Protein AF-A0AAD5Y619-F1 (afdb_monomer_lite)

Secondary structure (DSSP, 8-state):
--HHHHHHHHHHHHHHHHHHHHHS-SSHHHHHHHHHHHHHHHHHHHTT-TTPPPTT--HHHHHHS-TT-HHHHHHHHHHHHHHHHHHHHHHHHHHHHHHTTT-S-SS--HHHHHHHHHHHHHHHHHHHHHHGGG-SSTTT-HHHHSHHHHHHHHHHHHHHHHHHHHHHHHHHHHHHHHHHHHHHH-

pLDDT: mean 79.43, std 10.95, range [48.41, 95.25]

Radius of gyration: 18.0 Å; chains: 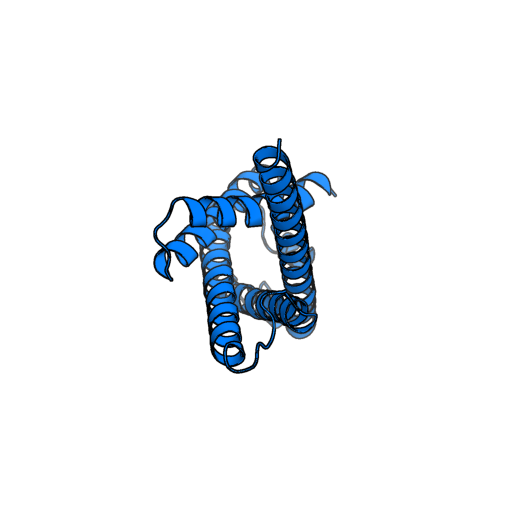1; bounding box: 44×33×65 Å

Sequence (186 aa):
MNIVLEVSSVFSWWGIYQSSQINLPKGAVSTAFGGAMAGFSIAALTLPFKNVRQFPETLLERRITPATQNFHSAIKLASCHSLFFLSYTGFREAIYKARQNQRTSPKRDHLDYLNDFLCGGFSGMIYRMGAMAYYKGPVENPMITMAPQLLTKTFLMTGLVCLAFETLGYELKEHFKDALEDMKRN

Organism: NCBI:txid261099

Foldseek 3Di:
DCVVLQVVLLCLLVVQLVVQCVVDDDDLVSLLQSQLVSLLVLLVSPLVPLPDDHPPDDPLLSVLDGSPCSPLSSVLSSRLSSQLRSQLVVQLVVVCVVCVVVDPDPDDDPVNLVSQLQSQLVSLLRSLVSSQVSAPDLVSRCCNVPVVVSSNSSSRVRSVSSSVVVVVVVVVVVVVVVVVVVVVVD

Structure (mmCIF, N/CA/C/O backbone):
data_AF-A0AAD5Y619-F1
#
_entry.id   AF-A0AAD5Y619-F1
#
loop_
_atom_site.group_PDB
_atom_site.id
_atom_site.type_symbol
_atom_site.label_atom_id
_atom_site.label_alt_id
_atom_site.label_comp_id
_atom_site.label_asym_id
_atom_site.label_entity_id
_atom_site.label_seq_id
_atom_site.pdbx_PDB_ins_code
_atom_site.Cartn_x
_atom_site.Cartn_y
_atom_site.Cartn_z
_atom_site.occupancy
_atom_site.B_iso_or_equiv
_atom_site.auth_seq_id
_atom_site.auth_comp_id
_atom_site.auth_asym_id
_atom_site.auth_atom_id
_atom_site.pdbx_PDB_model_num
ATOM 1 N N . MET A 1 1 ? -21.877 -10.093 3.659 1.00 57.06 1 MET A N 1
ATOM 2 C CA . MET A 1 1 ? -20.521 -9.555 3.397 1.00 57.06 1 MET A CA 1
ATOM 3 C C . MET A 1 1 ? -20.621 -8.745 2.116 1.00 57.06 1 MET A C 1
ATOM 5 O O . MET A 1 1 ? -21.092 -9.307 1.138 1.00 57.06 1 MET A O 1
ATOM 9 N N . ASN A 1 2 ? -20.334 -7.438 2.129 1.00 68.56 2 ASN A N 1
ATOM 10 C CA . ASN A 1 2 ? -20.555 -6.586 0.953 1.00 68.56 2 ASN A CA 1
ATOM 11 C C . ASN A 1 2 ? -19.267 -6.500 0.121 1.00 68.56 2 ASN A C 1
ATOM 13 O O . ASN A 1 2 ? -18.470 -5.582 0.293 1.00 68.56 2 ASN A O 1
ATOM 17 N N . ILE A 1 3 ? -19.056 -7.506 -0.733 1.00 73.81 3 ILE A N 1
ATOM 18 C CA . ILE A 1 3 ? -17.840 -7.657 -1.547 1.00 73.81 3 ILE A CA 1
ATOM 19 C C . ILE A 1 3 ? -17.582 -6.441 -2.447 1.00 73.81 3 ILE A C 1
ATOM 21 O O . ILE A 1 3 ? -16.433 -6.075 -2.664 1.00 73.81 3 ILE A O 1
ATOM 25 N N . VAL A 1 4 ? -18.646 -5.764 -2.892 1.00 76.69 4 VAL A N 1
ATOM 26 C CA . VAL A 1 4 ? -18.562 -4.559 -3.725 1.00 76.69 4 VAL A CA 1
ATOM 27 C C . VAL A 1 4 ? -17.835 -3.441 -2.983 1.00 76.69 4 VAL A C 1
ATOM 29 O O . VAL A 1 4 ? -16.924 -2.842 -3.535 1.00 76.69 4 VAL A O 1
ATOM 32 N N . LEU A 1 5 ? -18.169 -3.196 -1.713 1.00 73.88 5 LEU A N 1
ATOM 33 C CA . LEU A 1 5 ? -17.520 -2.144 -0.920 1.00 73.88 5 LEU A CA 1
ATOM 34 C C . LEU A 1 5 ? -16.056 -2.468 -0.600 1.00 73.88 5 LEU A C 1
ATOM 36 O O . LEU A 1 5 ? -15.227 -1.563 -0.557 1.00 73.88 5 LEU A O 1
ATOM 40 N N . GLU A 1 6 ? -15.722 -3.745 -0.410 1.00 72.50 6 GLU A N 1
ATOM 41 C CA . GLU A 1 6 ? -14.334 -4.162 -0.183 1.00 72.50 6 GLU A CA 1
ATOM 42 C C . GLU A 1 6 ? -13.486 -3.972 -1.443 1.00 72.50 6 GLU A C 1
ATOM 44 O O . GLU A 1 6 ? -12.403 -3.392 -1.372 1.00 72.50 6 GLU A O 1
ATOM 49 N N . VAL A 1 7 ? -14.001 -4.381 -2.604 1.00 78.31 7 VAL A N 1
ATOM 50 C CA . VAL A 1 7 ? -13.333 -4.175 -3.894 1.00 78.31 7 VAL A CA 1
ATOM 51 C C . VAL A 1 7 ? -13.185 -2.681 -4.183 1.00 78.31 7 VAL A C 1
ATOM 53 O O . VAL A 1 7 ? -12.079 -2.223 -4.471 1.00 78.31 7 VAL A O 1
ATOM 56 N N . SER A 1 8 ? -14.249 -1.894 -4.004 1.00 79.06 8 SER A N 1
ATOM 57 C CA . SER A 1 8 ? -14.194 -0.437 -4.145 1.00 79.06 8 SER A CA 1
ATOM 58 C C . SER A 1 8 ? -13.161 0.194 -3.216 1.00 79.06 8 SER A C 1
ATOM 60 O O . SER A 1 8 ? -12.453 1.093 -3.646 1.00 79.06 8 SER A O 1
ATOM 62 N N . SER A 1 9 ? -12.992 -0.300 -1.982 1.00 79.62 9 SER A N 1
ATOM 63 C CA . SER A 1 9 ? -11.970 0.234 -1.071 1.00 79.62 9 SER A CA 1
ATOM 64 C C . SER A 1 9 ? -10.544 0.045 -1.607 1.00 79.62 9 SER A C 1
ATOM 66 O O . SER A 1 9 ? -9.727 0.952 -1.478 1.00 79.62 9 SER A O 1
ATOM 68 N N . VAL A 1 10 ? -10.263 -1.082 -2.274 1.00 83.75 10 VAL A N 1
ATOM 69 C CA . VAL A 1 10 ? -8.959 -1.383 -2.890 1.00 83.75 10 VAL A CA 1
ATOM 70 C C . VAL A 1 10 ? -8.710 -0.503 -4.120 1.00 83.75 10 VAL A C 1
ATOM 72 O O . VAL A 1 10 ? -7.619 0.045 -4.278 1.00 83.75 10 VAL A O 1
ATOM 75 N N . PHE A 1 11 ? -9.727 -0.307 -4.965 1.00 83.75 11 PHE A N 1
ATOM 76 C CA . PHE A 1 11 ? -9.633 0.590 -6.122 1.00 83.75 11 PHE A CA 1
ATOM 77 C C . PHE A 1 11 ? -9.517 2.061 -5.719 1.00 83.75 11 PHE A C 1
ATOM 79 O O . PHE A 1 11 ? -8.694 2.776 -6.283 1.00 83.75 11 PHE A O 1
ATOM 86 N N . SER A 1 12 ? -10.296 2.523 -4.739 1.00 83.56 12 SER A N 1
ATOM 87 C CA . SER A 1 12 ? -10.210 3.896 -4.234 1.00 83.56 12 SER A CA 1
ATOM 88 C C . SER A 1 12 ? -8.861 4.166 -3.582 1.00 83.56 12 SER A C 1
ATOM 90 O O . SER A 1 12 ? -8.260 5.203 -3.848 1.00 83.56 12 SER A O 1
ATOM 92 N N . TRP A 1 13 ? -8.350 3.212 -2.802 1.00 86.50 13 TRP A N 1
ATOM 93 C CA . TRP A 1 13 ? -7.023 3.279 -2.203 1.00 86.50 13 TRP A CA 1
ATOM 94 C C . TRP A 1 13 ? -5.925 3.527 -3.242 1.00 86.50 13 TRP A C 1
ATOM 96 O O . TRP A 1 13 ? -5.169 4.494 -3.135 1.00 86.50 13 TRP A O 1
ATOM 106 N N . TRP A 1 14 ? -5.861 2.683 -4.274 1.00 86.69 14 TRP A N 1
ATOM 107 C CA . TRP A 1 14 ? -4.841 2.811 -5.309 1.00 86.69 14 TRP A CA 1
ATOM 108 C C . TRP A 1 14 ? -5.088 4.017 -6.222 1.00 86.69 14 TRP A C 1
ATOM 110 O O . TRP A 1 14 ? -4.165 4.771 -6.523 1.00 86.69 14 TRP A O 1
ATOM 120 N N . GLY A 1 15 ? -6.337 4.239 -6.633 1.00 85.44 15 GLY A N 1
ATOM 121 C CA . GLY A 1 15 ? -6.722 5.311 -7.550 1.00 85.44 15 GLY A CA 1
ATOM 122 C C . GLY A 1 15 ? -6.478 6.706 -6.979 1.00 85.44 15 GLY A C 1
ATOM 123 O O . GLY A 1 15 ? -5.927 7.560 -7.671 1.00 85.44 15 GLY A O 1
ATOM 124 N N . ILE A 1 16 ? -6.814 6.937 -5.707 1.00 88.00 16 ILE A N 1
ATOM 125 C CA . ILE A 1 16 ? -6.577 8.231 -5.048 1.00 88.00 16 ILE A CA 1
ATOM 126 C C . ILE A 1 16 ? -5.089 8.465 -4.840 1.00 88.00 16 ILE A C 1
ATOM 128 O O . ILE A 1 16 ? -4.611 9.573 -5.087 1.00 88.00 16 ILE A O 1
ATOM 132 N N . TYR A 1 17 ? -4.337 7.425 -4.472 1.00 88.12 17 TYR A N 1
ATOM 133 C CA . TYR A 1 17 ? -2.888 7.534 -4.420 1.00 88.12 17 TYR A CA 1
ATOM 134 C C . TYR A 1 17 ? -2.314 7.920 -5.791 1.00 88.12 17 TYR A C 1
ATOM 136 O O . TYR A 1 17 ? -1.646 8.946 -5.892 1.00 88.12 17 TYR A O 1
ATOM 144 N N . GLN A 1 18 ? -2.634 7.191 -6.863 1.00 86.38 18 GLN A N 1
ATOM 145 C CA . GLN A 1 18 ? -2.148 7.504 -8.214 1.00 86.38 18 GLN A CA 1
ATOM 146 C C . GLN A 1 18 ? -2.537 8.922 -8.652 1.00 86.38 18 GLN A C 1
ATOM 148 O O . GLN A 1 18 ? -1.690 9.683 -9.116 1.00 86.38 18 GLN A O 1
ATOM 153 N N . SER A 1 19 ? -3.790 9.325 -8.421 1.00 85.19 19 SER A N 1
ATOM 154 C CA . SER A 1 19 ? -4.257 10.679 -8.725 1.00 85.19 19 SER A CA 1
ATOM 155 C C . SER A 1 19 ? -3.507 11.755 -7.933 1.00 85.19 19 SER A C 1
ATOM 157 O O . SER A 1 19 ? -3.252 12.833 -8.468 1.00 85.19 19 SER A O 1
ATOM 159 N N . SER A 1 20 ? -3.133 11.486 -6.679 1.00 84.88 20 SER A N 1
ATOM 160 C CA . SER A 1 20 ? -2.335 12.418 -5.876 1.00 84.88 20 SER A CA 1
ATOM 161 C C . SER A 1 20 ? -0.923 12.591 -6.441 1.00 84.88 20 SER A C 1
ATOM 163 O O . SER A 1 20 ? -0.415 13.707 -6.476 1.00 84.88 20 SER A O 1
ATOM 165 N N . GLN A 1 21 ? -0.316 11.520 -6.964 1.00 84.31 21 GLN A N 1
ATOM 166 C CA . GLN A 1 21 ? 1.040 11.558 -7.523 1.00 84.31 21 GLN A CA 1
ATOM 167 C C . GLN A 1 21 ? 1.119 12.279 -8.878 1.00 84.31 21 GLN A C 1
ATOM 169 O O . GLN A 1 21 ? 2.208 12.653 -9.307 1.00 84.31 21 GLN A O 1
ATOM 174 N N . ILE A 1 22 ? -0.018 12.488 -9.548 1.00 82.31 22 ILE A N 1
ATOM 175 C CA . ILE A 1 22 ? -0.104 13.317 -10.761 1.00 82.31 22 ILE A CA 1
ATOM 176 C C . ILE A 1 22 ? -0.078 14.808 -10.401 1.00 82.31 22 ILE A C 1
ATOM 178 O O . ILE A 1 22 ? 0.539 15.601 -11.106 1.00 82.31 22 ILE A O 1
ATOM 182 N N . ASN A 1 23 ? -0.741 15.185 -9.305 1.00 79.75 23 ASN A N 1
ATOM 183 C CA . ASN A 1 23 ? -0.989 16.586 -8.956 1.00 79.75 23 ASN A CA 1
ATOM 184 C C . ASN A 1 23 ? 0.004 17.164 -7.937 1.00 79.75 23 ASN A C 1
ATOM 186 O O . ASN A 1 23 ? 0.079 18.380 -7.778 1.00 79.75 23 ASN A O 1
ATOM 190 N N . LEU A 1 24 ? 0.747 16.316 -7.223 1.00 81.44 24 LEU A N 1
ATOM 191 C CA . LEU A 1 24 ? 1.699 16.731 -6.195 1.00 81.44 24 LEU A CA 1
ATOM 192 C C . LEU A 1 24 ? 3.149 16.622 -6.697 1.00 81.44 24 LEU A C 1
ATOM 194 O O . LEU A 1 24 ? 3.469 15.726 -7.481 1.00 81.44 24 LEU A O 1
ATOM 198 N N . PRO A 1 25 ? 4.061 17.496 -6.230 1.00 80.19 25 PRO A N 1
ATOM 199 C CA . PRO A 1 25 ? 5.475 17.420 -6.592 1.00 80.19 25 PRO A CA 1
ATOM 200 C C . PRO A 1 25 ? 6.078 16.102 -6.105 1.00 80.19 25 PRO A C 1
ATOM 202 O O . PRO A 1 25 ? 5.874 15.726 -4.957 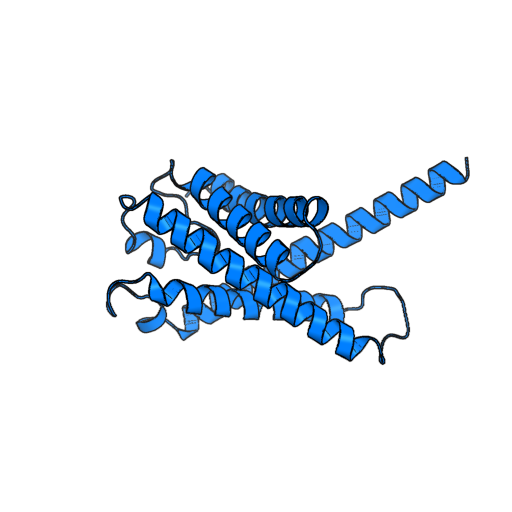1.00 80.19 25 PRO A O 1
ATOM 205 N N . LYS A 1 26 ? 6.840 15.396 -6.944 1.00 82.06 26 LYS A N 1
ATOM 206 C CA . LYS A 1 26 ? 7.419 14.086 -6.594 1.00 82.06 26 LYS A CA 1
ATOM 207 C C . LYS A 1 26 ? 8.355 14.178 -5.382 1.00 82.06 26 LYS A C 1
ATOM 209 O O . LYS A 1 26 ? 9.217 15.050 -5.335 1.00 82.06 26 LYS A O 1
ATOM 214 N N . GLY A 1 27 ? 8.219 13.249 -4.438 1.00 84.81 27 GLY A N 1
ATOM 215 C CA . GLY A 1 27 ? 9.114 13.122 -3.287 1.00 84.81 27 GLY A CA 1
ATOM 216 C C . GLY A 1 27 ? 8.443 12.464 -2.083 1.00 84.81 27 GLY A C 1
ATOM 217 O O . GLY A 1 27 ? 7.244 12.216 -2.078 1.00 84.81 27 GLY A O 1
ATOM 218 N N . ALA A 1 28 ? 9.211 12.217 -1.020 1.00 86.81 28 ALA A N 1
ATOM 219 C CA . ALA A 1 28 ? 8.703 11.529 0.170 1.00 86.81 28 ALA A CA 1
ATOM 220 C C . ALA A 1 28 ? 7.479 12.230 0.796 1.00 86.81 28 ALA A C 1
ATOM 222 O O . ALA A 1 28 ? 6.533 11.569 1.212 1.00 86.81 28 ALA A O 1
ATOM 223 N N . VAL A 1 29 ? 7.459 13.567 0.820 1.00 87.31 29 VAL A N 1
ATOM 224 C CA . VAL A 1 29 ? 6.353 14.338 1.414 1.00 87.31 29 VAL A CA 1
ATOM 225 C C . VAL A 1 29 ? 5.050 14.157 0.630 1.00 87.31 29 VAL A C 1
ATOM 227 O O . VAL A 1 29 ? 3.996 13.965 1.234 1.00 87.31 29 VAL A O 1
ATOM 230 N N . SER A 1 30 ? 5.098 14.166 -0.704 1.00 88.06 30 SER A N 1
ATOM 231 C CA . SER A 1 30 ? 3.902 13.946 -1.525 1.00 88.06 30 SER A CA 1
ATOM 232 C C . SER A 1 30 ? 3.460 12.492 -1.538 1.00 88.06 30 SER A C 1
ATOM 234 O O . SER A 1 30 ? 2.258 12.237 -1.563 1.00 88.06 30 SER A O 1
ATOM 236 N N . THR A 1 31 ? 4.388 11.537 -1.448 1.00 90.56 31 THR A N 1
ATOM 237 C CA . THR A 1 31 ? 4.051 10.126 -1.230 1.00 90.56 31 THR A CA 1
ATOM 238 C C . THR A 1 31 ? 3.319 9.943 0.097 1.00 90.56 31 THR A C 1
ATOM 240 O O . THR A 1 31 ? 2.274 9.294 0.144 1.00 90.56 31 THR A O 1
ATOM 243 N N . ALA A 1 32 ? 3.830 10.548 1.173 1.00 90.75 32 ALA A N 1
ATOM 244 C CA . ALA A 1 32 ? 3.221 10.492 2.497 1.00 90.75 32 ALA A CA 1
ATOM 245 C C . ALA A 1 32 ? 1.814 11.103 2.494 1.00 90.75 32 ALA A C 1
ATOM 247 O O . ALA A 1 32 ? 0.864 10.505 3.003 1.00 90.75 32 ALA A O 1
ATOM 248 N N . PHE A 1 33 ? 1.666 12.282 1.886 1.00 92.06 33 PHE A N 1
ATOM 249 C CA . PHE A 1 33 ? 0.382 12.969 1.793 1.00 92.06 33 PHE A CA 1
ATOM 250 C C . PHE A 1 33 ? -0.614 12.205 0.912 1.00 92.06 33 PHE A C 1
ATOM 252 O O . PHE A 1 33 ? -1.757 11.999 1.311 1.00 92.06 33 PHE A O 1
ATOM 259 N N . GLY A 1 34 ? -0.169 11.705 -0.242 1.00 90.94 34 GLY A N 1
ATOM 260 C CA . GLY A 1 34 ? -0.971 10.866 -1.127 1.00 90.94 34 GLY A CA 1
ATOM 261 C C . GLY A 1 34 ? -1.449 9.585 -0.449 1.00 90.94 34 GLY A C 1
ATOM 262 O O . GLY A 1 34 ? -2.618 9.214 -0.559 1.00 90.94 34 GLY A O 1
ATOM 263 N N . GLY A 1 35 ? -0.573 8.941 0.325 1.00 91.81 35 GLY A N 1
ATOM 264 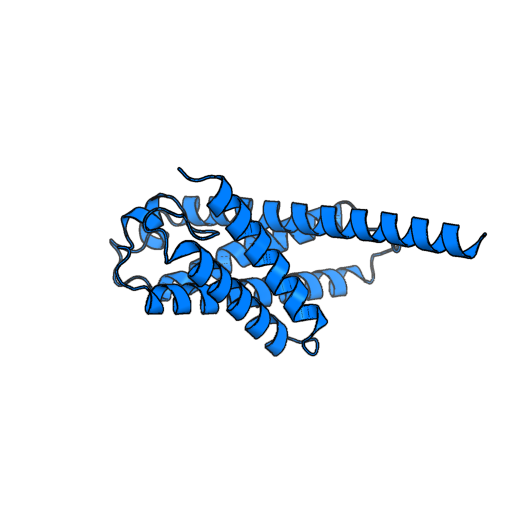C CA . GLY A 1 35 ? -0.936 7.781 1.128 1.00 91.81 35 GLY A CA 1
ATOM 265 C C . GLY A 1 35 ? -1.921 8.110 2.248 1.00 91.81 35 GLY A C 1
ATOM 266 O O . GLY A 1 35 ? -2.878 7.364 2.457 1.00 91.81 35 GLY A O 1
ATOM 267 N N . ALA A 1 36 ? -1.758 9.254 2.914 1.00 92.56 36 ALA A N 1
ATOM 268 C CA . ALA A 1 36 ? -2.712 9.728 3.911 1.00 92.56 36 ALA A CA 1
ATOM 269 C C . ALA A 1 36 ? -4.094 10.010 3.301 1.00 92.56 36 ALA A C 1
ATOM 271 O O . ALA A 1 36 ? -5.103 9.587 3.866 1.00 92.56 36 ALA A O 1
ATOM 272 N N . MET A 1 37 ? -4.153 10.651 2.129 1.00 91.56 37 MET A N 1
ATOM 273 C CA . MET A 1 37 ? -5.400 10.879 1.391 1.00 91.56 37 MET A CA 1
ATOM 274 C C . MET A 1 37 ? -6.079 9.567 0.995 1.00 91.56 37 MET A C 1
ATOM 276 O O . MET A 1 37 ? -7.289 9.422 1.176 1.00 91.56 37 MET A O 1
ATOM 280 N N . ALA A 1 38 ? -5.309 8.591 0.510 1.00 90.31 38 ALA A N 1
ATOM 281 C CA . ALA A 1 38 ? -5.823 7.261 0.210 1.00 90.31 38 ALA A CA 1
ATOM 282 C C . ALA A 1 38 ? -6.417 6.603 1.470 1.00 90.31 38 ALA A C 1
ATOM 284 O O . ALA A 1 38 ? -7.552 6.130 1.435 1.00 90.31 38 ALA A O 1
ATOM 285 N N . GLY A 1 39 ? -5.723 6.659 2.611 1.00 88.69 39 GLY A N 1
ATOM 286 C CA . GLY A 1 39 ? -6.239 6.156 3.887 1.00 88.69 39 GLY A CA 1
ATOM 287 C C . GLY A 1 39 ? -7.521 6.858 4.352 1.00 88.69 39 GLY A C 1
ATOM 288 O O . GLY A 1 39 ? -8.488 6.193 4.729 1.00 88.69 39 GLY A O 1
ATOM 289 N N . PHE A 1 40 ? -7.578 8.189 4.260 1.00 89.06 40 PHE A N 1
ATOM 290 C CA . PHE A 1 40 ? -8.786 8.963 4.569 1.00 89.06 40 PHE A CA 1
ATOM 291 C C . PHE A 1 40 ? -9.957 8.614 3.656 1.00 89.06 40 PHE A C 1
ATOM 293 O O . PHE A 1 40 ? -11.093 8.552 4.119 1.00 89.06 40 PHE A O 1
ATOM 300 N N . SER A 1 41 ? -9.701 8.359 2.375 1.00 87.06 41 SER A N 1
ATOM 301 C CA . SER A 1 41 ? -10.755 7.997 1.431 1.00 87.06 41 SER A CA 1
ATOM 302 C C . SER A 1 41 ? -11.386 6.644 1.749 1.00 87.06 41 SER A C 1
ATOM 304 O O . SER A 1 41 ? -12.609 6.521 1.731 1.00 87.06 41 SER A O 1
ATOM 306 N N . ILE A 1 42 ? -10.576 5.653 2.144 1.00 85.69 42 ILE A N 1
ATOM 307 C CA . ILE A 1 42 ? -11.077 4.367 2.633 1.00 85.69 42 ILE A CA 1
ATOM 308 C C . ILE A 1 42 ? -11.926 4.608 3.875 1.00 85.69 42 ILE A C 1
ATOM 310 O O . ILE A 1 42 ? -13.026 4.067 3.971 1.00 85.69 42 ILE A O 1
ATOM 314 N N . ALA A 1 43 ? -11.461 5.446 4.807 1.00 82.19 43 ALA A N 1
ATOM 315 C CA . ALA A 1 43 ? -12.240 5.796 5.987 1.00 82.19 43 ALA A CA 1
ATOM 316 C C . ALA A 1 43 ? -13.591 6.404 5.575 1.00 82.19 43 ALA A C 1
ATOM 318 O O . ALA A 1 43 ? -14.631 5.892 5.967 1.00 82.19 43 ALA A O 1
ATOM 319 N N . ALA A 1 44 ? -13.608 7.417 4.711 1.00 82.88 44 ALA A N 1
ATOM 320 C CA . ALA A 1 44 ? -14.835 8.068 4.255 1.00 82.88 44 ALA A CA 1
ATOM 321 C C . ALA A 1 44 ? -15.819 7.096 3.574 1.00 82.88 44 ALA A C 1
ATOM 323 O O . ALA A 1 44 ? -17.021 7.172 3.819 1.00 82.88 44 ALA A O 1
ATOM 324 N N . LEU A 1 45 ? -15.317 6.152 2.772 1.00 77.81 45 LEU A N 1
ATOM 325 C CA . LEU A 1 45 ? -16.135 5.152 2.077 1.00 77.81 45 LEU A CA 1
ATOM 326 C C . LEU A 1 45 ? -16.678 4.058 2.997 1.00 77.81 45 LEU A C 1
ATOM 328 O O . LEU A 1 45 ? -17.714 3.470 2.700 1.00 77.81 45 LEU A O 1
ATOM 332 N N . THR A 1 46 ? -15.980 3.752 4.089 1.00 75.56 46 THR A N 1
ATOM 333 C CA . THR A 1 46 ? -16.290 2.594 4.944 1.00 75.56 46 THR A CA 1
ATOM 334 C C . THR A 1 46 ? -16.928 2.977 6.276 1.00 75.56 46 THR A C 1
ATOM 336 O O . THR A 1 46 ? -17.737 2.209 6.785 1.00 75.56 46 THR A O 1
ATOM 339 N N . LEU A 1 47 ? -16.654 4.171 6.814 1.00 74.00 47 LEU A N 1
ATOM 340 C CA . LEU A 1 47 ? -17.210 4.676 8.077 1.00 74.00 47 LEU A CA 1
ATOM 341 C C . LEU A 1 47 ? -18.749 4.695 8.130 1.00 74.00 47 LEU A C 1
ATOM 343 O O . LEU A 1 47 ? -19.291 4.350 9.182 1.00 74.00 47 LEU A O 1
ATOM 347 N N . PRO A 1 48 ? -19.485 5.027 7.047 1.00 74.56 48 PRO A N 1
ATOM 348 C CA . PRO A 1 48 ? -20.946 4.933 7.053 1.00 74.56 48 PRO A CA 1
ATOM 349 C C . PRO A 1 48 ? -21.456 3.497 7.249 1.00 74.56 48 PRO A C 1
ATOM 351 O O . PRO A 1 48 ? -22.598 3.283 7.657 1.00 74.56 48 PRO A O 1
ATOM 354 N N . PHE A 1 49 ? -20.613 2.495 6.986 1.00 74.31 49 PHE A N 1
ATOM 355 C CA . PHE A 1 49 ? -20.974 1.089 6.991 1.00 74.31 49 PHE A CA 1
ATOM 356 C C . PHE A 1 49 ? -20.261 0.345 8.124 1.00 74.31 49 PHE A C 1
ATOM 358 O O . PHE A 1 49 ? -19.147 -0.152 7.977 1.00 74.31 49 PHE A O 1
ATOM 365 N N . LYS A 1 50 ? -20.967 0.142 9.241 1.00 61.09 50 LYS A N 1
ATOM 366 C CA . LYS A 1 50 ? -20.458 -0.535 10.456 1.00 61.09 50 LYS A CA 1
ATOM 367 C C . LYS A 1 50 ? -19.904 -1.961 10.249 1.00 61.09 50 LYS A C 1
ATOM 369 O O . LYS A 1 50 ? -19.357 -2.544 11.177 1.00 61.09 50 LYS A O 1
ATOM 374 N N . ASN A 1 51 ? -20.074 -2.547 9.061 1.00 65.56 51 ASN A N 1
ATOM 375 C CA . ASN A 1 51 ? -19.723 -3.932 8.744 1.00 65.56 51 ASN A CA 1
ATOM 376 C C . ASN A 1 51 ? -18.773 -4.087 7.545 1.00 65.56 51 ASN A C 1
ATOM 378 O O . ASN A 1 51 ? -18.639 -5.203 7.033 1.00 65.56 51 ASN A O 1
ATOM 382 N N . VAL A 1 52 ? -18.131 -3.008 7.090 1.00 70.62 52 VAL A N 1
ATOM 383 C CA . VAL A 1 52 ? -17.184 -3.065 5.969 1.00 70.62 52 VAL A CA 1
ATOM 384 C C . VAL A 1 52 ? -15.762 -3.191 6.491 1.00 70.62 52 VAL A C 1
ATOM 386 O O . VAL A 1 52 ? -15.350 -2.483 7.403 1.00 70.62 52 VAL A O 1
ATOM 389 N N . ARG A 1 53 ? -15.023 -4.135 5.912 1.00 73.94 53 ARG A N 1
ATOM 390 C CA . ARG A 1 53 ? -13.601 -4.331 6.173 1.00 73.94 53 ARG A CA 1
ATOM 391 C C . ARG A 1 53 ? -12.809 -3.260 5.434 1.00 73.94 53 ARG A C 1
ATOM 393 O O . ARG A 1 53 ? -12.993 -3.093 4.231 1.00 73.94 53 ARG A O 1
ATOM 400 N N . GLN A 1 54 ? -11.937 -2.554 6.142 1.00 77.19 54 GLN A N 1
ATOM 401 C CA . GLN A 1 54 ? -11.043 -1.573 5.532 1.00 77.19 54 GLN A CA 1
ATOM 402 C C . GLN A 1 54 ? -9.829 -2.313 4.987 1.00 77.19 54 GLN A C 1
ATOM 404 O O . GLN A 1 54 ? -9.324 -3.208 5.649 1.00 77.19 54 GLN A O 1
ATOM 409 N N . PHE A 1 55 ? -9.348 -2.003 3.789 1.00 74.88 55 PHE A N 1
ATOM 410 C CA . PHE A 1 55 ? -8.112 -2.624 3.313 1.00 74.88 55 PHE 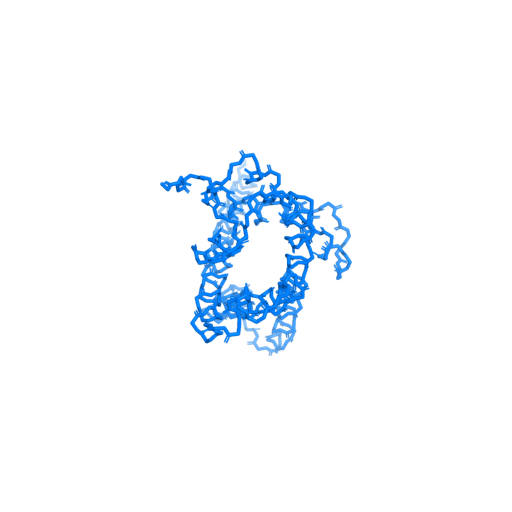A CA 1
ATOM 411 C C . PHE A 1 55 ? -6.898 -2.076 4.096 1.00 74.88 55 PHE A C 1
ATOM 413 O O . PHE A 1 55 ? -6.875 -0.877 4.374 1.00 74.88 55 PHE A O 1
ATOM 420 N N . PRO A 1 56 ? -5.894 -2.903 4.462 1.00 73.88 56 PRO A N 1
ATOM 421 C CA . PRO A 1 56 ? -5.809 -4.360 4.328 1.00 73.88 56 PRO A CA 1
ATOM 422 C C . PRO A 1 56 ? -6.266 -5.135 5.584 1.00 73.88 56 PRO A C 1
ATOM 424 O O . PRO A 1 56 ? -5.770 -6.228 5.830 1.00 73.88 56 PRO A O 1
ATOM 427 N N . GLU A 1 57 ? -7.163 -4.612 6.421 1.00 74.19 57 GLU A N 1
ATOM 428 C CA . GLU A 1 57 ? -7.636 -5.259 7.656 1.00 74.19 57 GLU A CA 1
ATOM 429 C C . GLU A 1 57 ? -8.187 -6.678 7.448 1.00 74.19 57 GLU A C 1
ATOM 431 O O . GLU A 1 57 ? -8.691 -7.058 6.389 1.00 74.19 57 GLU A O 1
ATOM 436 N N . THR A 1 58 ? -8.103 -7.486 8.501 1.00 69.12 58 THR A N 1
ATOM 437 C CA . THR A 1 58 ? -8.669 -8.834 8.563 1.00 69.12 58 THR A CA 1
ATOM 438 C C . THR A 1 58 ? -10.048 -8.852 9.220 1.00 69.12 58 THR A C 1
ATOM 440 O O . THR A 1 58 ? -10.453 -7.931 9.926 1.00 69.12 58 THR A O 1
ATOM 443 N N . LEU A 1 59 ? -10.782 -9.955 9.036 1.00 66.75 59 LEU A N 1
ATOM 444 C CA . LEU A 1 59 ? -12.072 -10.174 9.705 1.00 66.75 59 LEU A CA 1
ATOM 445 C C . LEU A 1 59 ? -11.976 -10.136 11.239 1.00 66.75 59 LEU A C 1
ATOM 447 O O . LEU A 1 59 ? -12.968 -9.837 11.901 1.00 66.75 59 LEU A O 1
ATOM 451 N N . LEU A 1 60 ? -10.808 -10.459 11.793 1.00 63.88 60 LEU A N 1
ATOM 452 C CA . LEU A 1 60 ? -10.574 -10.517 13.232 1.00 63.88 60 LEU A CA 1
ATOM 453 C C . LEU A 1 60 ? -10.371 -9.111 13.817 1.00 63.88 60 LEU A C 1
ATOM 455 O O . LEU A 1 60 ? -10.994 -8.776 14.818 1.00 63.88 60 LEU A O 1
ATOM 459 N N . GLU A 1 61 ? -9.623 -8.250 13.123 1.00 65.81 61 GLU A N 1
ATOM 460 C CA . GLU A 1 61 ? -9.443 -6.828 13.471 1.00 65.81 61 GLU A CA 1
ATOM 461 C C . GLU A 1 61 ? -10.761 -6.049 13.495 1.00 65.81 61 GLU A C 1
ATOM 463 O O . GLU A 1 61 ? -10.993 -5.218 14.377 1.00 65.81 61 GLU A O 1
ATOM 468 N N . ARG A 1 62 ? -11.680 -6.394 12.588 1.00 66.25 62 ARG A N 1
ATOM 469 C CA . ARG A 1 62 ? -13.034 -5.833 12.573 1.00 66.25 62 ARG A CA 1
ATOM 470 C C . ARG A 1 62 ? -13.838 -6.183 13.830 1.00 66.25 62 ARG A C 1
ATOM 472 O O . ARG A 1 62 ? -14.668 -5.389 14.255 1.00 66.25 62 ARG A O 1
ATOM 479 N N . ARG A 1 63 ? -13.651 -7.373 14.411 1.00 61.00 63 ARG A N 1
ATOM 480 C CA . ARG A 1 63 ? -14.408 -7.794 15.607 1.00 61.00 63 ARG A CA 1
ATOM 481 C C . ARG A 1 63 ? -13.953 -7.070 16.871 1.00 61.00 63 ARG A C 1
ATOM 483 O O . ARG A 1 63 ? -14.743 -6.941 17.797 1.00 61.00 63 ARG A O 1
ATOM 490 N N . ILE A 1 64 ? -12.698 -6.629 16.894 1.00 59.09 64 ILE A N 1
ATOM 491 C CA . ILE A 1 64 ? -12.059 -6.011 18.060 1.00 59.09 64 ILE A CA 1
ATOM 492 C C . ILE A 1 64 ? -12.222 -4.486 18.039 1.00 59.09 64 ILE A C 1
ATOM 494 O O . ILE A 1 64 ? -12.265 -3.865 19.094 1.00 59.09 64 ILE A O 1
ATOM 498 N N . THR A 1 65 ? -12.376 -3.878 16.859 1.00 57.03 65 THR A N 1
ATOM 499 C CA . THR A 1 65 ? -12.557 -2.426 16.722 1.00 57.03 65 THR A CA 1
ATOM 500 C C . THR A 1 65 ? -14.054 -2.085 16.650 1.00 57.03 65 THR A C 1
ATOM 502 O O . THR A 1 65 ? -14.649 -2.212 15.577 1.00 57.03 65 THR A O 1
ATOM 505 N N . PRO A 1 66 ? -14.723 -1.671 17.746 1.00 51.06 66 PRO A N 1
ATOM 506 C CA . PRO A 1 66 ? -16.105 -1.222 17.656 1.00 51.06 66 PRO A CA 1
ATOM 507 C C . PRO A 1 66 ? -16.194 0.027 16.769 1.00 51.06 66 PRO A C 1
ATOM 509 O O . PRO A 1 66 ? -15.352 0.923 16.833 1.00 51.06 66 PRO A O 1
ATOM 512 N N . ALA A 1 67 ? -17.254 0.097 15.962 1.00 50.41 67 ALA A N 1
ATOM 513 C CA . ALA A 1 67 ? -17.552 1.158 14.992 1.00 50.41 67 ALA A CA 1
ATOM 514 C C . ALA A 1 67 ? -17.805 2.560 15.607 1.00 50.41 67 ALA A C 1
ATOM 516 O O . ALA A 1 67 ? -18.477 3.391 15.006 1.00 50.41 67 ALA A O 1
ATOM 517 N N . THR A 1 68 ? -17.339 2.819 16.829 1.00 48.41 68 THR A N 1
ATOM 518 C CA . THR A 1 68 ? -17.619 4.019 17.630 1.00 48.41 68 THR A CA 1
ATOM 519 C C . THR A 1 68 ? -16.437 4.987 17.735 1.00 48.41 68 THR A C 1
ATOM 521 O O . THR A 1 68 ? -16.550 6.002 18.416 1.00 48.41 68 THR A O 1
ATOM 524 N N . GLN A 1 69 ? -15.326 4.759 17.023 1.00 56.03 69 GLN A N 1
ATOM 525 C CA . GLN A 1 69 ? -14.195 5.700 16.959 1.00 56.03 69 GLN A CA 1
ATOM 526 C C . GLN A 1 69 ? -13.880 6.141 15.522 1.00 56.03 69 GLN A C 1
ATOM 528 O O . GLN A 1 69 ? -12.803 5.874 14.982 1.00 56.03 69 GLN A O 1
ATOM 533 N N . ASN A 1 70 ? -14.832 6.837 14.898 1.00 69.19 70 ASN A N 1
ATOM 534 C CA . ASN A 1 70 ? -14.774 7.210 13.480 1.00 69.19 70 ASN A CA 1
ATOM 535 C C . ASN A 1 70 ? -13.534 8.046 13.125 1.00 69.19 70 ASN A C 1
ATOM 537 O O . ASN A 1 70 ? -12.869 7.787 12.125 1.00 69.19 70 ASN A O 1
ATOM 541 N N . PHE A 1 71 ? -13.175 9.007 13.980 1.00 74.56 71 PHE A N 1
ATOM 542 C CA . PHE A 1 71 ? -12.028 9.882 13.733 1.00 74.56 71 PHE A CA 1
ATOM 543 C C . PHE A 1 71 ? -10.683 9.197 14.015 1.00 74.56 71 PHE A C 1
ATOM 545 O O . PHE A 1 71 ? -9.748 9.317 13.228 1.00 74.56 71 PHE A O 1
ATOM 552 N N . HIS A 1 72 ? -10.593 8.411 15.092 1.00 76.50 72 HIS A N 1
ATOM 553 C CA . HIS A 1 72 ? -9.376 7.662 15.419 1.00 76.50 72 HIS A CA 1
ATOM 554 C C . HIS A 1 72 ? -9.049 6.617 14.341 1.00 76.50 72 HIS A C 1
ATOM 556 O O . HIS A 1 72 ? -7.896 6.471 13.946 1.00 76.50 72 HIS A O 1
ATOM 562 N N . SER A 1 73 ? -10.079 5.956 13.802 1.00 77.38 73 SER A N 1
ATOM 563 C CA . SER A 1 73 ? -9.937 5.009 12.691 1.00 77.38 73 SER A CA 1
ATOM 564 C C . SER A 1 73 ? -9.467 5.702 11.412 1.00 77.38 73 SER A C 1
ATOM 566 O O . SER A 1 73 ? -8.600 5.175 10.721 1.00 77.38 73 SER A O 1
ATOM 568 N N . ALA A 1 74 ? -9.970 6.908 11.123 1.00 83.62 74 ALA A N 1
ATOM 569 C CA . ALA A 1 74 ? -9.505 7.703 9.989 1.00 83.62 74 ALA A CA 1
ATOM 570 C C . ALA A 1 74 ? -8.033 8.126 10.140 1.00 83.62 74 ALA A C 1
ATOM 572 O O . ALA A 1 74 ? -7.264 7.984 9.193 1.00 83.62 74 ALA A O 1
ATOM 573 N N . ILE A 1 75 ? -7.616 8.557 11.338 1.00 86.38 75 ILE A N 1
ATOM 574 C CA . ILE A 1 75 ? -6.209 8.880 11.630 1.00 86.38 75 ILE A CA 1
ATOM 575 C C . ILE A 1 75 ? -5.321 7.643 11.472 1.00 86.38 75 ILE A C 1
ATOM 577 O O . ILE A 1 75 ? -4.282 7.735 10.823 1.00 86.38 75 ILE A O 1
ATOM 581 N N . LYS A 1 76 ? -5.730 6.494 12.030 1.00 86.62 76 LYS A N 1
ATOM 582 C CA . LYS A 1 76 ? -5.020 5.215 11.882 1.00 86.62 76 LYS A CA 1
ATOM 583 C C . LYS A 1 76 ? -4.836 4.868 10.409 1.00 86.62 76 LYS A C 1
ATOM 585 O O . LYS A 1 76 ? -3.726 4.578 9.976 1.00 86.62 76 LYS A O 1
ATOM 590 N N . LEU A 1 77 ? -5.916 4.908 9.630 1.00 87.25 77 LEU A N 1
ATOM 591 C CA . LEU A 1 77 ? -5.855 4.598 8.206 1.00 87.25 77 LEU A CA 1
ATOM 592 C C . LEU A 1 77 ? -4.949 5.572 7.458 1.00 87.25 77 LEU A C 1
ATOM 594 O O . LEU A 1 77 ? -4.154 5.126 6.638 1.00 87.25 77 LEU A O 1
ATOM 598 N N . ALA A 1 78 ? -5.041 6.872 7.732 1.00 90.56 78 ALA A N 1
ATOM 599 C CA . ALA A 1 78 ? -4.216 7.880 7.081 1.00 90.56 78 ALA A CA 1
ATOM 600 C C . ALA A 1 78 ? -2.722 7.685 7.384 1.00 90.56 78 ALA A C 1
ATOM 602 O O . ALA A 1 78 ? -1.902 7.646 6.466 1.00 90.56 78 ALA A O 1
ATOM 603 N N . SER A 1 79 ? -2.355 7.507 8.655 1.00 91.38 79 SER A N 1
ATOM 604 C CA . SER A 1 79 ? -0.957 7.323 9.054 1.00 91.38 79 SER A CA 1
ATOM 605 C C . SER A 1 79 ? -0.380 6.004 8.540 1.00 91.38 79 SER A C 1
ATOM 607 O O . SER A 1 79 ? 0.716 5.985 7.981 1.00 91.38 79 SER A O 1
ATOM 609 N N . CYS A 1 80 ? -1.129 4.905 8.650 1.00 91.75 80 CYS A N 1
ATOM 610 C CA . CYS A 1 80 ? -0.650 3.593 8.229 1.00 91.75 80 CYS A CA 1
ATOM 611 C C . CYS A 1 80 ? -0.524 3.509 6.701 1.00 91.75 80 CYS A C 1
ATOM 613 O O . CYS A 1 80 ? 0.463 2.970 6.203 1.00 91.75 80 CYS A O 1
ATOM 615 N N . HIS A 1 81 ? -1.458 4.090 5.937 1.00 92.62 81 HIS A N 1
ATOM 616 C CA . HIS A 1 81 ? -1.340 4.139 4.476 1.00 92.62 81 HIS A CA 1
ATOM 617 C C . HIS A 1 81 ? -0.241 5.095 4.000 1.00 92.62 81 HIS A C 1
ATOM 619 O O . HIS A 1 81 ? 0.421 4.802 3.007 1.00 92.62 81 HIS A O 1
ATOM 625 N N . SER A 1 82 ? 0.021 6.186 4.722 1.00 93.56 82 SER A N 1
ATOM 626 C CA . SER A 1 82 ? 1.202 7.022 4.481 1.00 93.56 82 SER A CA 1
ATOM 627 C C . SER A 1 82 ? 2.499 6.214 4.626 1.00 93.56 82 SER A C 1
ATOM 629 O O . SER A 1 82 ? 3.313 6.183 3.701 1.00 93.56 82 SER A O 1
ATOM 631 N N . LEU A 1 83 ? 2.647 5.459 5.723 1.00 93.44 83 LEU A N 1
ATOM 632 C CA . LEU A 1 83 ? 3.790 4.559 5.942 1.00 93.44 83 LEU A CA 1
ATOM 633 C C . LEU A 1 83 ? 3.897 3.466 4.870 1.00 93.44 83 LEU A C 1
ATOM 635 O O . LEU A 1 83 ? 4.998 3.152 4.407 1.00 93.44 83 LEU A O 1
ATOM 639 N N . PHE A 1 84 ? 2.761 2.901 4.451 1.00 95.25 84 PHE A N 1
ATOM 640 C CA . PHE A 1 84 ? 2.718 1.932 3.362 1.00 95.25 84 PHE A CA 1
ATOM 641 C C . PHE A 1 84 ? 3.320 2.518 2.085 1.00 95.25 84 PHE A C 1
ATOM 643 O O . PHE A 1 84 ? 4.267 1.953 1.547 1.00 95.25 84 PHE A O 1
ATOM 650 N N . PHE A 1 85 ? 2.805 3.650 1.598 1.00 94.25 85 PHE A N 1
ATOM 651 C CA . PHE A 1 85 ? 3.241 4.175 0.307 1.00 94.25 85 PHE A CA 1
ATOM 652 C C . PHE A 1 85 ? 4.667 4.714 0.356 1.00 94.25 85 PHE A C 1
ATOM 654 O O . PHE A 1 85 ? 5.415 4.476 -0.585 1.00 94.25 85 PHE A O 1
ATOM 661 N N . LEU A 1 86 ? 5.074 5.340 1.466 1.00 94.19 86 LEU A N 1
ATOM 662 C CA . LEU A 1 86 ? 6.461 5.755 1.692 1.00 94.19 86 LEU A CA 1
ATOM 663 C C . LEU A 1 86 ? 7.435 4.583 1.576 1.00 94.19 86 LEU A C 1
ATOM 665 O O . LEU A 1 86 ? 8.431 4.666 0.856 1.00 94.19 86 LEU A O 1
ATOM 669 N N . SER A 1 87 ? 7.147 3.487 2.281 1.00 95.06 87 SER A N 1
ATOM 670 C CA . SER A 1 87 ? 7.990 2.294 2.210 1.00 95.06 87 SER A CA 1
ATOM 671 C C . SER A 1 87 ? 7.931 1.648 0.828 1.00 95.06 87 SER A C 1
ATOM 673 O O . SER A 1 87 ? 8.966 1.248 0.308 1.00 95.06 87 SER A O 1
ATOM 675 N N . TYR A 1 88 ? 6.758 1.614 0.192 1.00 94.12 88 TYR A N 1
ATOM 676 C CA . TYR A 1 88 ? 6.572 0.991 -1.117 1.00 94.12 88 TYR A CA 1
ATOM 677 C C . TYR A 1 88 ? 7.377 1.711 -2.196 1.00 94.12 88 TYR A C 1
ATOM 679 O O . TYR A 1 88 ? 8.141 1.077 -2.924 1.00 94.12 88 TYR A O 1
ATOM 687 N N . THR A 1 89 ? 7.270 3.041 -2.273 1.00 90.75 89 THR A N 1
ATOM 688 C CA . THR A 1 89 ? 8.068 3.832 -3.216 1.00 90.75 89 THR A CA 1
ATOM 689 C C . THR A 1 89 ? 9.547 3.770 -2.875 1.00 90.75 89 THR A C 1
ATOM 691 O O . THR A 1 89 ? 10.358 3.603 -3.778 1.00 90.75 89 THR A O 1
ATOM 694 N N . GLY A 1 90 ? 9.904 3.843 -1.588 1.00 90.88 90 GLY A N 1
ATOM 695 C CA . GLY A 1 90 ? 11.295 3.773 -1.145 1.00 90.88 90 GLY A CA 1
ATOM 696 C C . GLY A 1 90 ? 11.966 2.454 -1.533 1.00 90.88 90 GLY A C 1
ATOM 697 O O . GLY A 1 90 ? 13.054 2.463 -2.108 1.00 90.88 90 GLY A O 1
ATOM 698 N N . PHE A 1 91 ? 11.299 1.320 -1.293 1.00 92.25 91 PHE A N 1
ATOM 699 C CA . PHE A 1 91 ? 11.797 0.005 -1.695 1.00 92.25 91 PHE A CA 1
ATOM 700 C C . PHE A 1 91 ? 11.913 -0.119 -3.210 1.00 92.25 91 PHE A C 1
ATOM 702 O O . PHE A 1 91 ? 12.947 -0.570 -3.701 1.00 92.25 91 PHE A O 1
ATOM 709 N N . ARG A 1 92 ? 10.901 0.327 -3.961 1.00 88.25 92 ARG A N 1
ATOM 710 C CA . ARG A 1 92 ? 10.951 0.279 -5.426 1.00 88.25 92 ARG A CA 1
ATOM 711 C C . ARG A 1 92 ? 12.083 1.120 -5.979 1.00 88.25 92 ARG A C 1
ATOM 713 O O . ARG A 1 92 ? 12.843 0.628 -6.801 1.00 88.25 92 ARG A O 1
ATOM 720 N N . GLU A 1 93 ? 12.234 2.361 -5.528 1.00 86.62 93 GLU A N 1
ATOM 721 C CA . GLU A 1 93 ? 13.324 3.232 -5.970 1.00 86.62 93 GLU A CA 1
ATOM 722 C C . GLU A 1 93 ? 14.697 2.643 -5.643 1.00 86.62 93 GLU A C 1
ATOM 724 O O . GLU A 1 93 ? 15.592 2.692 -6.487 1.00 86.62 93 GLU A O 1
ATOM 729 N N . ALA A 1 94 ? 14.867 2.063 -4.452 1.00 87.56 94 ALA A N 1
ATOM 730 C CA . ALA A 1 94 ? 16.112 1.410 -4.063 1.00 87.56 94 ALA A CA 1
ATOM 731 C C . ALA A 1 94 ? 16.439 0.222 -4.980 1.00 87.56 94 ALA A C 1
ATOM 733 O O . ALA A 1 94 ? 17.558 0.124 -5.487 1.00 87.56 94 ALA A O 1
ATOM 734 N N . ILE A 1 95 ? 15.454 -0.640 -5.257 1.00 86.69 95 ILE A N 1
ATOM 735 C CA . ILE A 1 95 ? 15.625 -1.786 -6.155 1.00 86.69 95 ILE A CA 1
ATOM 736 C C . ILE A 1 95 ? 15.877 -1.320 -7.593 1.00 86.69 95 ILE A C 1
ATOM 738 O O . ILE A 1 95 ? 16.795 -1.817 -8.240 1.00 86.69 95 ILE A O 1
ATOM 742 N N . TYR A 1 96 ? 15.128 -0.337 -8.098 1.00 79.88 96 TYR A N 1
ATOM 743 C CA . TYR A 1 96 ? 15.332 0.196 -9.445 1.00 79.88 96 TYR A CA 1
ATOM 744 C C . TYR A 1 96 ? 16.723 0.810 -9.613 1.00 79.88 96 TYR A C 1
ATOM 746 O O . TYR A 1 96 ? 17.376 0.532 -10.616 1.00 79.88 96 TYR A O 1
ATOM 754 N N . LYS A 1 97 ? 17.213 1.580 -8.633 1.00 82.75 97 LYS A N 1
ATOM 755 C CA . LYS A 1 97 ? 18.586 2.115 -8.644 1.00 82.75 97 LYS A CA 1
ATOM 756 C C . LYS A 1 97 ? 19.629 0.998 -8.632 1.00 82.75 97 LYS A C 1
ATOM 758 O O . LYS A 1 97 ? 20.589 1.061 -9.392 1.00 82.75 97 LYS A O 1
ATOM 763 N N . ALA A 1 98 ? 19.425 -0.050 -7.833 1.00 83.19 98 ALA A N 1
ATOM 764 C CA . ALA A 1 98 ? 20.325 -1.203 -7.810 1.00 83.19 98 ALA A CA 1
ATOM 765 C C . ALA A 1 98 ? 20.331 -1.971 -9.147 1.00 83.19 98 ALA A C 1
ATOM 767 O O . ALA A 1 98 ? 21.376 -2.446 -9.590 1.00 83.19 98 ALA A O 1
ATOM 768 N N . ARG A 1 99 ? 19.176 -2.058 -9.819 1.00 77.56 99 ARG A N 1
ATOM 769 C CA . ARG A 1 99 ? 18.999 -2.779 -11.089 1.00 77.56 99 ARG A CA 1
ATOM 770 C C . ARG A 1 99 ? 19.310 -1.954 -12.339 1.00 77.56 99 ARG A C 1
ATOM 772 O O . ARG A 1 99 ? 19.453 -2.543 -13.407 1.00 77.56 99 ARG A O 1
ATOM 779 N N . GLN A 1 100 ? 19.433 -0.628 -12.247 1.00 71.88 100 GLN A N 1
ATOM 780 C CA . GLN A 1 100 ? 19.735 0.235 -13.400 1.00 71.88 100 GLN A CA 1
ATOM 781 C C . GLN A 1 100 ? 21.028 -0.174 -14.119 1.00 71.88 100 GLN A C 1
ATOM 783 O O . GLN A 1 100 ? 21.084 -0.105 -15.341 1.00 71.88 100 GLN A O 1
ATOM 788 N N . ASN A 1 101 ? 22.011 -0.698 -13.385 1.00 62.94 101 ASN A N 1
ATOM 789 C CA . ASN A 1 101 ? 23.269 -1.191 -13.953 1.00 62.94 101 ASN A CA 1
ATOM 790 C C . ASN A 1 101 ? 23.167 -2.597 -14.579 1.00 62.94 101 ASN A C 1
ATOM 792 O O . ASN A 1 101 ? 24.130 -3.072 -15.170 1.00 62.94 101 ASN A O 1
ATOM 796 N N . GLN A 1 102 ? 22.029 -3.282 -14.429 1.00 61.78 102 GLN A N 1
ATOM 797 C CA . GLN A 1 102 ? 21.811 -4.666 -14.875 1.00 61.78 102 GLN A CA 1
ATOM 798 C C . GLN A 1 102 ? 20.747 -4.784 -15.975 1.00 61.78 102 GLN A C 1
ATOM 800 O O . GLN A 1 102 ? 20.558 -5.863 -16.536 1.00 61.78 102 GLN A O 1
ATOM 805 N N . ARG A 1 103 ? 20.026 -3.701 -16.290 1.00 57.88 103 ARG A N 1
ATOM 806 C CA . ARG A 1 103 ? 18.990 -3.714 -17.326 1.00 57.88 103 ARG A CA 1
ATOM 807 C C . ARG A 1 103 ? 19.610 -3.589 -18.714 1.00 57.88 103 ARG A C 1
ATOM 809 O O . ARG A 1 103 ? 20.146 -2.549 -19.076 1.00 57.88 103 ARG A O 1
ATOM 816 N N . THR A 1 104 ? 19.453 -4.640 -19.510 1.00 52.16 104 THR A N 1
ATOM 817 C CA . THR A 1 104 ? 19.808 -4.677 -20.936 1.00 52.16 104 THR A CA 1
ATOM 818 C C . THR A 1 104 ? 18.651 -4.278 -21.858 1.00 52.16 104 THR A C 1
ATOM 820 O O . THR A 1 104 ? 18.874 -4.039 -23.040 1.00 52.16 104 THR A O 1
ATOM 823 N N . SER A 1 105 ? 17.420 -4.167 -21.341 1.00 54.47 105 SER A N 1
ATOM 824 C CA . SER A 1 105 ? 16.224 -3.795 -22.107 1.00 54.47 105 SER A CA 1
ATOM 825 C C . SER A 1 105 ? 15.344 -2.797 -21.338 1.00 54.47 105 SER A C 1
ATOM 827 O O . SER A 1 105 ? 15.261 -2.877 -20.110 1.00 54.47 105 SER A O 1
ATOM 829 N N . PRO A 1 106 ? 14.664 -1.864 -22.035 1.00 59.75 106 PRO A N 1
ATOM 830 C CA . PRO A 1 106 ? 13.699 -0.947 -21.429 1.00 59.75 106 PRO A CA 1
ATOM 831 C C . PRO A 1 106 ? 12.350 -1.603 -21.075 1.00 59.75 106 PRO A C 1
ATOM 833 O O . PRO A 1 106 ? 11.544 -0.969 -20.394 1.00 59.75 106 PRO A O 1
ATOM 836 N N . LYS A 1 107 ? 12.083 -2.840 -21.524 1.00 66.31 107 LYS A N 1
ATOM 837 C CA . LYS A 1 107 ? 10.842 -3.567 -21.200 1.00 66.31 107 LYS A CA 1
ATOM 838 C C . LYS A 1 107 ? 10.874 -4.121 -19.775 1.00 66.31 107 LYS A C 1
ATOM 840 O O . LYS A 1 107 ? 11.933 -4.521 -19.293 1.00 66.31 107 LYS A O 1
ATOM 845 N N . ARG A 1 108 ? 9.706 -4.169 -19.120 1.00 71.88 108 ARG A N 1
ATOM 846 C CA . ARG A 1 108 ? 9.562 -4.848 -17.825 1.00 71.88 108 ARG A CA 1
ATOM 847 C C . ARG A 1 108 ? 9.858 -6.337 -17.969 1.00 71.88 108 ARG A C 1
ATOM 849 O O . ARG A 1 108 ? 9.351 -6.980 -18.884 1.00 71.88 108 ARG A O 1
ATOM 856 N N . ASP A 1 109 ? 10.652 -6.875 -17.053 1.00 75.75 109 ASP A N 1
ATOM 857 C CA . ASP A 1 109 ? 10.927 -8.309 -16.963 1.00 75.75 109 ASP A CA 1
ATOM 858 C C . ASP A 1 109 ? 10.193 -8.962 -15.781 1.00 75.75 109 ASP A C 1
ATOM 860 O O . ASP A 1 109 ? 9.605 -8.290 -14.933 1.00 75.75 109 ASP A O 1
ATOM 864 N N . HIS A 1 110 ? 10.222 -10.297 -15.699 1.00 80.12 110 HIS A N 1
ATOM 865 C CA . HIS A 1 110 ? 9.606 -11.050 -14.594 1.00 80.12 110 HIS A CA 1
ATOM 866 C C . HIS A 1 110 ? 10.105 -10.614 -13.210 1.00 80.12 110 HIS A C 1
ATOM 868 O O . HIS A 1 110 ? 9.368 -10.694 -12.227 1.00 80.12 110 HIS A O 1
ATOM 874 N N . LEU A 1 111 ? 11.343 -10.125 -13.135 1.00 82.19 111 LEU A N 1
ATOM 875 C CA . LEU A 1 111 ? 11.918 -9.626 -11.896 1.00 82.19 111 LEU A CA 1
ATOM 876 C C . LEU A 1 111 ? 11.275 -8.300 -11.477 1.00 82.19 111 LEU A C 1
ATOM 878 O O . LEU A 1 111 ? 11.129 -8.075 -10.284 1.00 82.19 111 LEU A O 1
ATOM 882 N N . ASP A 1 112 ? 10.830 -7.446 -12.402 1.00 82.56 112 ASP A N 1
ATOM 883 C CA . ASP A 1 112 ? 10.086 -6.228 -12.052 1.00 82.56 112 ASP A CA 1
ATOM 884 C C . ASP A 1 112 ? 8.736 -6.547 -11.406 1.00 82.56 112 ASP A C 1
ATOM 886 O O . ASP A 1 112 ? 8.388 -5.951 -10.389 1.00 82.56 112 ASP A O 1
ATOM 890 N N . TYR A 1 113 ? 8.016 -7.536 -11.937 1.00 85.19 113 TYR A N 1
ATOM 891 C CA . TYR A 1 113 ? 6.765 -8.013 -11.344 1.00 85.19 113 TYR A CA 1
ATOM 892 C C . TYR A 1 113 ? 6.992 -8.621 -9.954 1.00 85.19 113 TYR A C 1
ATOM 894 O O . TYR A 1 113 ? 6.260 -8.321 -9.009 1.00 85.19 113 TYR A O 1
ATOM 902 N N . LEU A 1 114 ? 8.048 -9.426 -9.797 1.00 88.06 114 LEU A N 1
ATOM 903 C CA . LEU A 1 114 ? 8.434 -9.967 -8.495 1.00 88.06 114 LEU A CA 1
ATOM 904 C C . LEU A 1 114 ? 8.815 -8.852 -7.510 1.00 88.06 114 LEU A C 1
ATOM 906 O O . LEU A 1 114 ? 8.409 -8.898 -6.352 1.00 88.06 114 LEU A O 1
ATOM 910 N N . ASN A 1 115 ? 9.543 -7.830 -7.959 1.00 89.62 115 ASN A N 1
ATOM 911 C CA . ASN A 1 115 ? 9.905 -6.685 -7.128 1.00 89.62 115 ASN A CA 1
ATOM 912 C C . ASN A 1 115 ? 8.666 -5.908 -6.685 1.00 89.62 115 ASN A C 1
ATOM 914 O O . ASN A 1 115 ? 8.554 -5.576 -5.510 1.00 89.62 115 ASN A O 1
ATOM 918 N N . ASP A 1 116 ? 7.707 -5.669 -7.580 1.00 90.00 116 ASP A N 1
ATOM 919 C CA . ASP A 1 116 ? 6.463 -4.974 -7.241 1.00 90.00 116 ASP A CA 1
ATOM 920 C C . ASP A 1 116 ? 5.639 -5.762 -6.207 1.00 90.00 116 ASP A C 1
ATOM 922 O O . ASP A 1 116 ? 5.111 -5.168 -5.260 1.00 90.00 116 ASP A O 1
ATOM 926 N N . PHE A 1 117 ? 5.605 -7.094 -6.327 1.00 93.50 117 PHE A N 1
ATOM 927 C CA . PHE A 1 117 ? 5.011 -7.984 -5.330 1.00 93.50 117 PHE A CA 1
ATOM 928 C C . PHE A 1 117 ? 5.735 -7.907 -3.977 1.00 93.50 117 PHE A C 1
ATOM 930 O O . PHE A 1 117 ? 5.093 -7.700 -2.947 1.00 93.50 117 PHE A O 1
ATOM 937 N N . LEU A 1 118 ? 7.066 -8.038 -3.960 1.00 93.31 118 LEU A N 1
ATOM 938 C CA . LEU A 1 118 ? 7.862 -8.019 -2.729 1.00 93.31 118 LEU A CA 1
ATOM 939 C C . LEU A 1 118 ? 7.796 -6.655 -2.035 1.00 93.31 118 LEU A C 1
ATOM 941 O O . LEU A 1 118 ? 7.558 -6.597 -0.829 1.00 93.31 118 LEU A O 1
ATOM 945 N N . CYS A 1 119 ? 7.944 -5.557 -2.781 1.00 93.81 119 CYS A N 1
ATOM 946 C CA . CYS A 1 119 ? 7.791 -4.203 -2.255 1.00 93.81 119 CYS A CA 1
ATOM 947 C C . CYS A 1 119 ? 6.399 -4.013 -1.656 1.00 93.81 119 CYS A C 1
ATOM 949 O O . CYS A 1 119 ? 6.288 -3.559 -0.520 1.00 93.81 119 CYS A O 1
ATOM 951 N N . GLY A 1 120 ? 5.343 -4.401 -2.379 1.00 93.69 120 GLY A N 1
ATOM 952 C CA . GLY A 1 120 ? 3.972 -4.321 -1.875 1.00 93.69 120 GLY A CA 1
ATOM 953 C C . GLY A 1 120 ? 3.778 -5.143 -0.602 1.00 93.69 120 GLY A C 1
ATOM 954 O O . GLY A 1 120 ? 3.170 -4.671 0.362 1.00 93.69 120 GLY A O 1
ATOM 955 N N . GLY A 1 121 ? 4.336 -6.352 -0.558 1.00 93.94 121 GLY A N 1
ATOM 956 C CA . GLY A 1 121 ? 4.248 -7.241 0.592 1.00 93.94 121 GLY A CA 1
ATOM 957 C C . GLY A 1 121 ? 4.954 -6.694 1.832 1.00 93.94 121 GLY A C 1
ATOM 958 O O . GLY A 1 121 ? 4.339 -6.588 2.897 1.00 93.94 121 GLY A O 1
ATOM 959 N N . PHE A 1 122 ? 6.221 -6.288 1.710 1.00 94.94 122 PHE A N 1
ATOM 960 C CA . PHE A 1 122 ? 6.985 -5.725 2.830 1.00 94.94 122 PHE A CA 1
ATOM 961 C C . PHE A 1 122 ? 6.387 -4.407 3.329 1.00 94.94 122 PHE A C 1
ATOM 963 O O . PHE A 1 122 ? 6.291 -4.189 4.538 1.00 94.94 122 PHE A O 1
ATOM 970 N N . SER A 1 123 ? 5.896 -3.558 2.429 1.00 94.56 123 SER A N 1
ATOM 971 C CA . SER A 1 123 ? 5.168 -2.345 2.806 1.00 94.56 123 SER A CA 1
ATOM 972 C C . SER A 1 123 ? 3.868 -2.643 3.545 1.00 94.56 123 SER A C 1
ATOM 974 O O . SER A 1 123 ? 3.528 -1.943 4.498 1.00 94.56 123 SER A O 1
ATOM 976 N N . GLY A 1 124 ? 3.170 -3.722 3.182 1.00 92.38 124 GLY A N 1
ATOM 977 C CA . GLY A 1 124 ? 2.014 -4.218 3.929 1.00 92.38 124 GLY A CA 1
ATOM 978 C C . GLY A 1 124 ? 2.370 -4.658 5.349 1.00 92.38 124 GLY A C 1
ATOM 979 O O . GLY A 1 124 ? 1.614 -4.414 6.287 1.00 92.38 124 GLY A O 1
ATOM 980 N N . MET A 1 125 ? 3.548 -5.249 5.549 1.00 91.38 125 MET A N 1
ATOM 981 C CA . MET A 1 125 ? 4.040 -5.559 6.895 1.00 91.38 125 MET A CA 1
ATOM 982 C C . MET A 1 125 ? 4.360 -4.285 7.689 1.00 91.38 125 MET A C 1
ATOM 984 O O . MET A 1 125 ? 4.000 -4.195 8.861 1.00 91.38 125 MET A O 1
ATOM 988 N N . ILE A 1 126 ? 4.967 -3.273 7.061 1.00 92.06 126 ILE A N 1
ATOM 989 C CA . ILE A 1 126 ? 5.243 -1.972 7.699 1.00 92.06 126 ILE A CA 1
ATOM 990 C C . ILE A 1 126 ? 3.952 -1.263 8.099 1.00 92.06 126 ILE A C 1
ATOM 992 O O . ILE A 1 126 ? 3.860 -0.761 9.219 1.00 92.06 126 ILE A O 1
ATOM 996 N N . TYR A 1 127 ? 2.932 -1.297 7.240 1.00 90.94 127 TYR A N 1
ATOM 997 C CA . TYR A 1 127 ? 1.589 -0.829 7.576 1.00 90.94 127 TYR A CA 1
ATOM 998 C C . TYR A 1 127 ? 1.095 -1.457 8.888 1.00 90.94 127 TYR A C 1
ATOM 1000 O O . TYR A 1 127 ? 0.612 -0.755 9.775 1.00 90.94 127 TYR A O 1
ATOM 1008 N N . ARG A 1 128 ? 1.254 -2.779 9.052 1.00 86.38 128 ARG A N 1
ATOM 1009 C CA . ARG A 1 128 ? 0.825 -3.494 10.268 1.00 86.38 128 ARG A CA 1
ATOM 1010 C C . ARG A 1 128 ? 1.621 -3.114 11.498 1.00 86.38 128 ARG A C 1
ATOM 1012 O O . ARG A 1 128 ? 1.034 -2.978 12.567 1.00 86.38 128 ARG A O 1
ATOM 1019 N N . MET A 1 129 ? 2.930 -2.943 11.348 1.00 84.69 129 MET A N 1
ATOM 1020 C CA . MET A 1 129 ? 3.779 -2.473 12.438 1.00 84.69 129 MET A CA 1
ATOM 1021 C C . MET A 1 129 ? 3.359 -1.066 12.882 1.00 84.69 129 MET A C 1
ATOM 1023 O O . MET A 1 129 ? 3.198 -0.838 14.076 1.00 84.69 129 MET A O 1
ATOM 1027 N N . GLY A 1 130 ? 3.073 -0.161 11.940 1.00 84.44 130 GLY A N 1
ATOM 1028 C CA . GLY A 1 130 ? 2.541 1.173 12.241 1.00 84.44 130 GLY A CA 1
ATOM 1029 C C . GLY A 1 130 ? 1.171 1.136 12.926 1.00 84.44 130 GLY A C 1
ATOM 1030 O O . GLY A 1 130 ? 0.929 1.876 13.879 1.00 84.44 130 GLY A O 1
ATOM 1031 N N . ALA A 1 131 ? 0.298 0.216 12.510 1.00 82.50 131 ALA A N 1
ATOM 1032 C CA . ALA A 1 131 ? -1.021 0.039 13.109 1.00 82.50 131 ALA A CA 1
ATOM 1033 C C . ALA A 1 131 ? -0.965 -0.442 14.571 1.00 82.50 131 ALA A C 1
ATOM 1035 O O . ALA A 1 131 ? -1.925 -0.220 15.308 1.00 82.50 131 ALA A O 1
ATOM 1036 N N . MET A 1 132 ? 0.145 -1.047 15.022 1.00 78.31 132 MET A N 1
ATOM 1037 C CA . MET A 1 132 ? 0.285 -1.516 16.407 1.00 78.31 132 MET A CA 1
ATOM 1038 C C . MET A 1 132 ? 0.114 -0.402 17.438 1.00 78.31 132 MET A C 1
ATOM 1040 O O . MET A 1 132 ? -0.438 -0.649 18.507 1.00 78.31 132 MET A O 1
ATOM 1044 N N . ALA A 1 133 ? 0.545 0.818 17.107 1.00 79.44 133 ALA A N 1
ATOM 1045 C CA . ALA A 1 133 ? 0.461 1.974 17.997 1.00 79.44 133 ALA A CA 1
ATOM 1046 C C . ALA A 1 133 ? -0.986 2.404 18.315 1.00 79.44 133 ALA A C 1
ATOM 1048 O O . ALA A 1 133 ? -1.200 3.202 19.224 1.00 79.44 133 ALA A O 1
ATOM 1049 N N . TYR A 1 134 ? -1.974 1.886 17.578 1.00 78.31 134 TYR A N 1
ATOM 1050 C CA . TYR A 1 134 ? -3.388 2.240 17.717 1.00 78.31 134 TYR A CA 1
ATOM 1051 C C . TYR A 1 134 ? -4.202 1.226 18.537 1.00 78.31 134 TYR A C 1
ATOM 1053 O O . TYR A 1 134 ? -5.380 1.465 18.800 1.00 78.31 134 TYR A O 1
ATOM 1061 N N . TYR A 1 135 ? -3.605 0.109 18.963 1.00 75.44 135 TYR A N 1
ATOM 1062 C CA . TYR A 1 135 ? -4.269 -0.867 19.832 1.00 75.44 135 TYR A CA 1
ATOM 1063 C C . TYR A 1 135 ? -3.972 -0.564 21.306 1.00 75.44 135 TYR A C 1
ATOM 1065 O O . TYR A 1 135 ? -2.825 -0.325 21.676 1.00 75.44 135 TYR A O 1
ATOM 1073 N N . LYS A 1 136 ? -5.000 -0.587 22.168 1.00 67.31 136 LYS A N 1
ATOM 1074 C CA . LYS A 1 136 ? -4.876 -0.166 23.578 1.00 67.31 136 LYS A CA 1
ATOM 1075 C C . LYS A 1 136 ? -4.223 -1.209 24.491 1.00 67.31 136 LYS A C 1
ATOM 1077 O O . LYS A 1 136 ? -3.850 -0.871 25.611 1.00 67.31 136 LYS A O 1
ATOM 1082 N N . GLY A 1 137 ? -4.073 -2.460 24.050 1.00 64.38 137 GLY A N 1
ATOM 1083 C CA . GLY A 1 137 ? -3.477 -3.513 24.871 1.00 64.38 137 GLY A CA 1
ATOM 1084 C C . GLY A 1 137 ? -3.231 -4.836 24.138 1.00 64.38 137 GLY A C 1
ATOM 1085 O O . GLY A 1 137 ? -3.675 -5.012 23.003 1.00 64.38 137 GLY A O 1
ATOM 1086 N N . PRO A 1 138 ? -2.537 -5.792 24.783 1.00 60.00 138 PRO A N 1
ATOM 1087 C CA . PRO A 1 138 ? -2.095 -7.044 24.162 1.00 60.00 138 PRO A CA 1
ATOM 1088 C C . PRO A 1 138 ? -3.239 -7.973 23.741 1.00 60.00 138 PRO A C 1
ATOM 1090 O O . PRO A 1 138 ? -3.098 -8.707 22.769 1.00 60.00 138 PRO A O 1
ATOM 1093 N N . VAL A 1 139 ? -4.380 -7.910 24.432 1.00 64.06 139 VAL A N 1
ATOM 1094 C CA . VAL A 1 139 ? -5.581 -8.702 24.109 1.00 64.06 139 VAL A CA 1
ATOM 1095 C C . VAL A 1 139 ? -6.290 -8.160 22.864 1.00 64.06 139 VAL A C 1
ATOM 1097 O O . VAL A 1 139 ? -6.816 -8.927 22.063 1.00 64.06 139 VAL A O 1
ATOM 1100 N N . GLU A 1 140 ? -6.267 -6.840 22.673 1.00 64.25 140 GLU A N 1
ATOM 1101 C CA . GLU A 1 140 ? -6.884 -6.163 21.528 1.00 64.25 140 GLU A CA 1
ATOM 1102 C C . GLU A 1 140 ? -5.949 -6.081 20.315 1.00 64.25 140 GLU A C 1
ATOM 1104 O O . GLU A 1 140 ? -6.381 -5.687 19.236 1.00 64.25 140 GLU A O 1
ATOM 1109 N N . ASN A 1 141 ? -4.672 -6.442 20.477 1.00 69.00 141 ASN A N 1
ATOM 1110 C CA . ASN A 1 141 ? -3.670 -6.340 19.429 1.00 69.00 141 ASN A CA 1
ATOM 1111 C C . ASN A 1 141 ? -3.481 -7.691 18.707 1.00 69.00 141 ASN A C 1
ATOM 1113 O O . ASN A 1 141 ? -2.803 -8.590 19.220 1.00 69.00 141 ASN A O 1
ATOM 1117 N N . PRO A 1 142 ? -3.999 -7.848 17.478 1.00 66.88 142 PRO A N 1
ATOM 1118 C CA . PRO A 1 142 ? -3.868 -9.092 16.729 1.00 66.88 142 PRO A CA 1
ATOM 1119 C C . PRO A 1 142 ? -2.436 -9.345 16.238 1.00 66.88 142 PRO A C 1
ATOM 1121 O O . PRO A 1 142 ? -2.101 -10.474 15.880 1.00 66.88 142 PRO A O 1
ATOM 1124 N N . MET A 1 143 ? -1.562 -8.333 16.286 1.00 71.44 143 MET A N 1
ATOM 1125 C CA . MET A 1 143 ? -0.125 -8.503 16.074 1.00 71.44 143 MET A CA 1
ATOM 1126 C C . MET A 1 143 ? 0.585 -9.173 17.252 1.00 71.44 143 MET A C 1
ATOM 1128 O O . MET A 1 143 ? 1.696 -9.647 17.069 1.00 71.44 143 MET A O 1
ATOM 1132 N N . ILE A 1 144 ? -0.018 -9.244 18.440 1.00 71.00 144 ILE A N 1
ATOM 1133 C CA . ILE A 1 144 ? 0.555 -9.975 19.582 1.00 71.00 144 ILE A CA 1
ATOM 1134 C C . ILE A 1 144 ? 0.022 -11.408 19.608 1.00 71.00 144 ILE A C 1
ATOM 1136 O O . ILE A 1 144 ? 0.773 -12.350 19.839 1.00 71.00 144 ILE A O 1
ATOM 1140 N N . THR A 1 145 ? -1.262 -11.595 19.304 1.00 69.00 145 THR A N 1
ATOM 1141 C CA . THR A 1 145 ? -1.920 -12.906 19.395 1.00 69.00 145 THR A CA 1
ATOM 1142 C C . THR A 1 145 ? -1.764 -13.769 18.139 1.00 69.00 145 THR A C 1
ATOM 1144 O O . THR A 1 145 ? -1.801 -14.993 18.237 1.00 69.00 145 THR A O 1
ATOM 1147 N N . MET A 1 146 ? -1.582 -13.169 16.955 1.00 70.25 146 MET A N 1
ATOM 1148 C CA . MET A 1 146 ? -1.536 -13.879 15.664 1.00 70.25 146 MET A CA 1
ATOM 1149 C C . MET A 1 146 ? -0.501 -13.299 14.683 1.00 70.25 146 MET A C 1
ATOM 1151 O O . MET A 1 146 ? -0.661 -13.424 13.463 1.00 70.25 146 MET A O 1
ATOM 1155 N N . ALA A 1 147 ? 0.571 -12.688 15.204 1.00 69.94 147 ALA A N 1
ATOM 1156 C CA . ALA A 1 147 ? 1.577 -11.946 14.433 1.00 69.94 147 ALA A CA 1
ATOM 1157 C C . ALA A 1 147 ? 2.011 -12.629 13.123 1.00 69.94 147 ALA A C 1
ATOM 1159 O O . ALA A 1 147 ? 1.904 -11.996 12.071 1.00 69.94 147 ALA A O 1
ATOM 1160 N N . PRO A 1 148 ? 2.444 -13.910 13.129 1.00 75.12 148 PRO A N 1
ATOM 1161 C CA . PRO A 1 148 ? 3.004 -14.524 11.927 1.00 75.12 148 PRO A CA 1
ATOM 1162 C C . PRO A 1 148 ? 1.959 -14.660 10.819 1.00 75.12 148 PRO A C 1
ATOM 1164 O O . PRO A 1 148 ? 2.192 -14.266 9.681 1.00 75.12 148 PRO A O 1
ATOM 1167 N N . GLN A 1 149 ? 0.760 -15.140 11.157 1.00 80.81 149 GLN A N 1
ATOM 1168 C CA . GLN A 1 149 ? -0.307 -15.348 10.178 1.00 80.81 149 GLN A CA 1
ATOM 1169 C C . GLN A 1 149 ? -0.849 -14.025 9.635 1.00 80.81 149 GLN A C 1
ATOM 1171 O O . GLN A 1 149 ? -1.165 -13.929 8.447 1.00 80.81 149 GLN A O 1
ATOM 1176 N N . LEU A 1 150 ? -0.971 -13.008 10.492 1.00 80.56 150 LEU A N 1
ATOM 1177 C CA . LEU A 1 150 ? -1.457 -11.692 10.097 1.00 80.56 150 LEU A CA 1
ATOM 1178 C C . LEU A 1 150 ? -0.461 -10.987 9.170 1.00 80.56 150 LEU A C 1
ATOM 1180 O O . LEU A 1 150 ? -0.869 -10.434 8.145 1.00 80.56 150 LEU A O 1
ATOM 1184 N N . LEU A 1 151 ? 0.835 -11.057 9.484 1.00 84.00 151 LEU A N 1
ATOM 1185 C CA . LEU A 1 151 ? 1.897 -10.519 8.635 1.00 84.00 151 LEU A CA 1
ATOM 1186 C C . LEU A 1 151 ? 1.944 -11.224 7.289 1.00 84.00 151 LEU A C 1
ATOM 1188 O O . LEU A 1 151 ? 1.903 -10.541 6.272 1.00 84.00 151 LEU A O 1
ATOM 1192 N N . THR A 1 152 ? 1.944 -12.560 7.260 1.00 85.75 152 THR A N 1
ATOM 1193 C CA . THR A 1 152 ? 1.968 -13.318 6.002 1.00 85.75 152 THR A CA 1
ATOM 1194 C C . THR A 1 152 ? 0.745 -13.017 5.143 1.00 85.75 152 THR A C 1
ATOM 1196 O O . THR A 1 152 ? 0.885 -12.742 3.956 1.00 85.75 152 THR A O 1
ATOM 1199 N N . LYS A 1 153 ? -0.464 -13.000 5.722 1.00 84.75 153 LYS A N 1
ATOM 1200 C CA . LYS A 1 153 ? -1.681 -12.659 4.966 1.00 84.75 153 LYS A CA 1
ATOM 1201 C C . LYS A 1 153 ? -1.626 -11.242 4.415 1.00 84.75 153 LYS A C 1
ATOM 1203 O O . LYS A 1 153 ? -2.027 -11.023 3.278 1.00 84.75 153 LYS A O 1
ATOM 1208 N N . THR A 1 154 ? -1.131 -10.293 5.204 1.00 88.00 154 THR A N 1
ATOM 1209 C CA . THR A 1 154 ? -1.018 -8.902 4.753 1.00 88.00 154 THR A CA 1
ATOM 1210 C C . THR A 1 154 ? 0.017 -8.776 3.650 1.00 88.00 154 THR A C 1
ATOM 1212 O O . THR A 1 154 ? -0.296 -8.185 2.627 1.00 88.00 154 THR A O 1
ATOM 1215 N N . PHE A 1 155 ? 1.182 -9.405 3.816 1.00 92.38 155 PHE A N 1
ATOM 1216 C CA . PHE A 1 155 ? 2.238 -9.466 2.813 1.00 92.38 155 PHE A CA 1
ATOM 1217 C C . PHE A 1 155 ? 1.712 -10.006 1.480 1.00 92.38 155 PHE A C 1
ATOM 1219 O O . PHE A 1 155 ? 1.877 -9.372 0.443 1.00 92.38 155 PHE A O 1
ATOM 1226 N N . LEU A 1 156 ? 1.023 -11.151 1.506 1.00 91.19 156 LEU A N 1
ATOM 1227 C CA . LEU A 1 156 ? 0.458 -11.748 0.297 1.00 91.19 156 LEU A CA 1
ATOM 1228 C C . LEU A 1 156 ? -0.606 -10.841 -0.330 1.00 91.19 156 LEU A C 1
ATOM 1230 O O . LEU A 1 156 ? -0.573 -10.606 -1.531 1.00 91.19 156 LEU A O 1
ATOM 1234 N N . MET A 1 157 ? -1.530 -10.302 0.469 1.00 88.38 157 MET A N 1
ATOM 1235 C CA . MET A 1 157 ? -2.613 -9.458 -0.039 1.00 88.38 157 MET A CA 1
ATOM 1236 C C . MET A 1 157 ? -2.094 -8.165 -0.667 1.00 88.38 157 MET A C 1
ATOM 1238 O O . MET A 1 157 ? -2.461 -7.852 -1.795 1.00 88.38 157 MET A O 1
ATOM 1242 N N . THR A 1 158 ? -1.242 -7.409 0.026 1.00 90.38 158 THR A N 1
ATOM 1243 C CA . THR A 1 158 ? -0.721 -6.145 -0.509 1.00 90.38 158 THR A CA 1
ATOM 1244 C C . THR A 1 158 ? 0.256 -6.383 -1.653 1.00 90.38 158 THR A C 1
ATOM 1246 O O . THR A 1 158 ? 0.223 -5.638 -2.628 1.00 90.38 158 THR A O 1
ATOM 1249 N N . GLY A 1 159 ? 1.060 -7.448 -1.591 1.00 90.94 159 GLY A N 1
ATOM 1250 C CA . GLY A 1 159 ? 1.932 -7.856 -2.689 1.00 90.94 159 GLY A CA 1
ATOM 1251 C C . GLY A 1 159 ? 1.151 -8.188 -3.959 1.00 90.94 159 GLY A C 1
ATOM 1252 O O . GLY A 1 159 ? 1.454 -7.645 -5.020 1.00 90.94 159 GLY A O 1
ATOM 1253 N N . LEU A 1 160 ? 0.104 -9.018 -3.863 1.00 90.50 160 LEU A N 1
ATOM 1254 C CA . LEU A 1 160 ? -0.748 -9.364 -5.008 1.00 90.50 160 LEU A CA 1
ATOM 1255 C C . LEU A 1 160 ? -1.479 -8.145 -5.572 1.00 90.50 160 LEU A C 1
ATOM 1257 O O . LEU A 1 160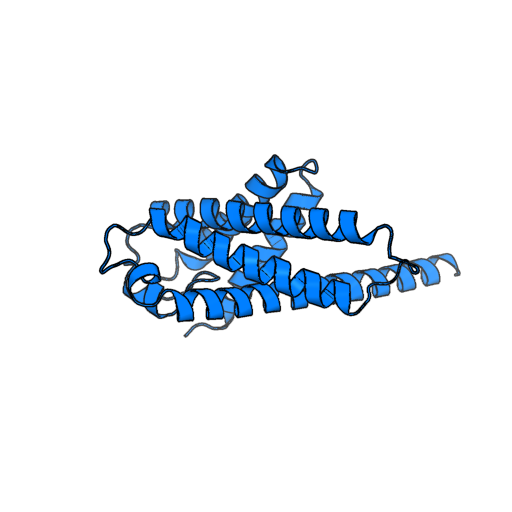 ? -1.566 -7.997 -6.787 1.00 90.50 160 LEU A O 1
ATOM 1261 N N . VAL A 1 161 ? -1.990 -7.265 -4.709 1.00 89.12 161 VAL A N 1
ATOM 1262 C CA . VAL A 1 161 ? -2.689 -6.052 -5.146 1.00 89.12 161 VAL A CA 1
ATOM 1263 C C . VAL A 1 161 ? -1.736 -5.107 -5.885 1.00 89.12 161 VAL A C 1
ATOM 1265 O O . VAL A 1 161 ? -2.079 -4.623 -6.962 1.00 89.12 161 VAL A O 1
ATOM 1268 N N . CYS A 1 162 ? -0.532 -4.871 -5.355 1.00 89.19 162 CYS A N 1
ATOM 1269 C CA . CYS A 1 162 ? 0.478 -4.055 -6.030 1.00 89.19 162 CYS A CA 1
ATOM 1270 C C . CYS A 1 162 ? 0.898 -4.665 -7.367 1.00 89.19 162 CYS A C 1
ATOM 1272 O O . CYS A 1 162 ? 0.948 -3.950 -8.363 1.00 89.19 162 CYS A O 1
ATOM 1274 N N . LEU A 1 163 ? 1.134 -5.979 -7.411 1.00 88.56 163 LEU A N 1
ATOM 1275 C CA . LEU A 1 163 ? 1.428 -6.690 -8.653 1.00 88.56 163 LEU A CA 1
ATOM 1276 C C . LEU A 1 163 ? 0.306 -6.504 -9.684 1.00 88.56 163 LEU A C 1
ATOM 1278 O O . LEU A 1 163 ? 0.576 -6.141 -10.828 1.00 88.56 163 LEU A O 1
ATOM 1282 N N . ALA A 1 164 ? -0.949 -6.718 -9.281 1.00 86.44 164 ALA A N 1
ATOM 1283 C CA . ALA A 1 164 ? -2.101 -6.614 -10.168 1.00 86.44 164 ALA A CA 1
ATOM 1284 C C . ALA A 1 164 ? -2.237 -5.200 -10.747 1.00 86.44 164 ALA A C 1
ATOM 1286 O O . ALA A 1 164 ? -2.305 -5.042 -11.964 1.00 86.44 164 ALA A O 1
ATOM 1287 N N . PHE A 1 165 ? -2.215 -4.166 -9.903 1.00 85.12 165 PHE A N 1
ATOM 1288 C CA . PHE A 1 165 ? -2.363 -2.787 -10.366 1.00 85.12 165 PHE A CA 1
ATOM 1289 C C . PHE A 1 165 ? -1.189 -2.290 -11.210 1.00 85.12 165 PHE A C 1
ATOM 1291 O O . PHE A 1 165 ? -1.396 -1.517 -12.145 1.00 85.12 165 PHE A O 1
ATOM 1298 N N . GLU A 1 166 ? 0.035 -2.718 -10.911 1.00 82.38 166 GLU A N 1
ATOM 1299 C CA . GLU A 1 166 ? 1.207 -2.366 -11.713 1.00 82.38 166 GLU A CA 1
ATOM 1300 C C . GLU A 1 166 ? 1.208 -3.071 -13.070 1.00 82.38 166 GLU A C 1
ATOM 1302 O O . GLU A 1 166 ? 1.655 -2.478 -14.053 1.00 82.38 166 GLU A O 1
ATOM 1307 N N . THR A 1 167 ? 0.683 -4.296 -13.139 1.00 80.62 167 THR A N 1
ATOM 1308 C CA . THR A 1 167 ? 0.502 -5.034 -14.398 1.00 80.62 167 THR A CA 1
ATOM 1309 C C . THR A 1 167 ? -0.576 -4.370 -15.251 1.00 80.62 167 THR A C 1
ATOM 1311 O O . THR A 1 167 ? -0.286 -3.938 -16.364 1.00 80.62 167 THR A O 1
ATOM 1314 N N . LEU A 1 168 ? -1.767 -4.151 -14.679 1.00 73.00 168 LEU A N 1
ATOM 1315 C CA . LEU A 1 168 ? -2.876 -3.432 -15.320 1.00 73.00 168 LEU A CA 1
ATOM 1316 C C . LEU A 1 168 ? -2.455 -2.041 -15.812 1.00 73.00 168 LEU A C 1
ATOM 1318 O O . LEU A 1 168 ? -2.768 -1.647 -16.931 1.00 73.00 168 LEU A O 1
ATOM 1322 N N . GLY A 1 169 ? -1.724 -1.288 -14.986 1.00 69.50 169 GLY A N 1
ATOM 1323 C CA . GLY A 1 169 ? -1.255 0.050 -15.340 1.00 69.50 169 GLY A CA 1
ATOM 1324 C C . GLY A 1 169 ? -0.208 0.062 -16.457 1.00 69.50 169 GLY A C 1
ATOM 1325 O O . GLY A 1 169 ? -0.120 1.047 -17.190 1.00 69.50 169 GLY A O 1
ATOM 1326 N N . TYR A 1 170 ? 0.586 -1.001 -16.594 1.00 68.69 170 TYR A N 1
ATOM 1327 C CA . TYR A 1 170 ? 1.550 -1.145 -17.683 1.00 68.69 170 TYR A CA 1
ATOM 1328 C C . TYR A 1 170 ? 0.857 -1.503 -18.998 1.00 68.69 170 TYR A C 1
ATOM 1330 O O . TYR A 1 170 ? 1.072 -0.815 -19.993 1.00 68.69 170 TYR A O 1
ATOM 1338 N N . GLU A 1 171 ? -0.026 -2.503 -18.980 1.00 71.81 171 GLU A N 1
ATOM 1339 C CA . GLU A 1 171 ? -0.788 -2.935 -20.159 1.00 71.81 171 GLU A CA 1
ATOM 1340 C C . GLU A 1 171 ? -1.639 -1.795 -20.729 1.00 71.81 171 GLU A C 1
ATOM 1342 O O . GLU A 1 171 ? -1.629 -1.561 -21.936 1.00 71.81 171 GLU A O 1
ATOM 1347 N N . LEU A 1 172 ? -2.299 -1.007 -19.867 1.00 66.12 172 LEU A N 1
ATOM 1348 C CA . LEU A 1 172 ? -3.032 0.180 -20.316 1.00 66.12 172 LEU A CA 1
ATOM 1349 C C . LEU A 1 172 ? 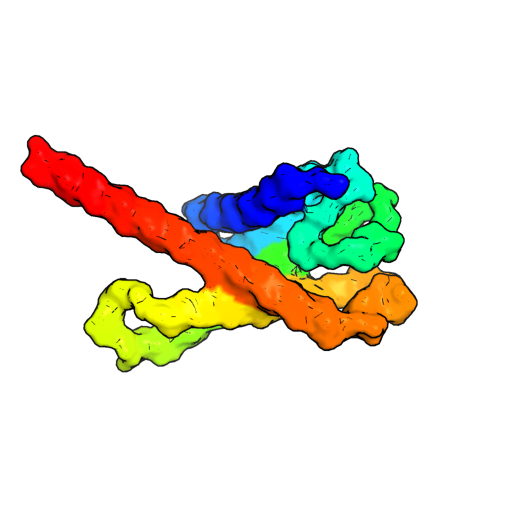-2.110 1.194 -21.006 1.00 66.12 172 LEU A C 1
ATOM 1351 O O . LEU A 1 172 ? -2.474 1.763 -22.032 1.00 66.12 172 LEU A O 1
ATOM 1355 N N . LYS A 1 173 ? -0.921 1.449 -20.444 1.00 69.81 173 LYS A N 1
ATOM 1356 C CA . LYS A 1 173 ? 0.028 2.419 -21.009 1.00 69.81 173 LYS A CA 1
ATOM 1357 C C . LYS A 1 173 ? 0.577 1.970 -22.358 1.00 69.81 173 LYS A C 1
ATOM 1359 O O . LYS A 1 173 ? 0.723 2.822 -23.229 1.00 69.81 173 LYS A O 1
ATOM 1364 N N . GLU A 1 174 ? 0.880 0.684 -22.530 1.00 73.69 174 GLU A N 1
ATOM 1365 C CA . GLU A 1 174 ? 1.299 0.148 -23.830 1.00 73.69 174 GLU A CA 1
ATOM 1366 C C . GLU A 1 174 ? 0.168 0.263 -24.856 1.00 73.69 174 GLU A C 1
ATOM 1368 O O . GLU A 1 174 ? 0.374 0.878 -25.898 1.00 73.69 174 GLU A O 1
ATOM 1373 N N . HIS A 1 175 ? -1.054 -0.160 -24.512 1.00 70.25 175 HIS A N 1
ATOM 1374 C CA . HIS A 1 175 ? -2.209 -0.032 -25.406 1.00 70.25 175 HIS A CA 1
ATOM 1375 C C . HIS A 1 175 ? -2.485 1.412 -25.849 1.00 70.25 175 HIS A C 1
ATOM 1377 O O . HIS A 1 175 ? -2.752 1.660 -27.025 1.00 70.25 175 HIS A O 1
ATOM 1383 N N . PHE A 1 176 ? -2.414 2.383 -24.932 1.00 70.50 176 PHE A N 1
ATOM 1384 C CA . PHE A 1 176 ? -2.597 3.793 -25.286 1.00 70.50 176 PHE A CA 1
ATOM 1385 C C . PHE A 1 176 ? -1.452 4.343 -26.132 1.00 70.50 176 PHE A C 1
ATOM 1387 O O . PHE A 1 176 ? -1.694 5.195 -26.985 1.00 70.50 176 PHE A O 1
ATOM 1394 N N . LYS A 1 177 ? -0.217 3.890 -25.898 1.00 77.00 177 LYS A N 1
ATOM 1395 C CA . LYS A 1 177 ? 0.942 4.306 -26.686 1.00 77.00 177 LYS A CA 1
ATOM 1396 C C . LYS A 1 177 ? 0.825 3.810 -28.125 1.00 77.00 177 LYS A C 1
ATOM 1398 O O . LYS A 1 177 ? 1.009 4.613 -29.035 1.00 77.00 177 LYS A O 1
ATOM 1403 N N . ASP A 1 178 ? 0.458 2.547 -28.310 1.00 76.44 178 ASP A N 1
ATOM 1404 C CA . ASP A 1 178 ? 0.266 1.946 -29.631 1.00 76.44 178 ASP A CA 1
ATOM 1405 C C . ASP A 1 178 ? -0.865 2.659 -30.389 1.00 76.44 178 ASP A C 1
ATOM 1407 O O . ASP A 1 178 ? -0.670 3.106 -31.518 1.00 76.44 178 ASP A O 1
ATOM 1411 N N . ALA A 1 179 ? -1.997 2.921 -29.722 1.00 73.88 179 ALA A N 1
ATOM 1412 C CA . ALA A 1 179 ? -3.098 3.695 -30.302 1.00 73.88 179 ALA A CA 1
ATOM 1413 C C . ALA A 1 179 ? -2.687 5.129 -30.701 1.00 73.88 179 ALA A C 1
ATOM 1415 O O . ALA A 1 179 ? -3.135 5.655 -31.720 1.00 73.88 179 ALA A O 1
ATOM 1416 N N . LEU A 1 180 ? -1.824 5.782 -29.913 1.00 71.62 180 LEU A N 1
ATOM 1417 C CA . LEU A 1 180 ? -1.286 7.114 -30.216 1.00 71.62 180 LEU A CA 1
ATOM 1418 C C . LEU A 1 180 ? -0.297 7.109 -31.385 1.00 71.62 180 LEU A C 1
ATOM 1420 O O . LEU A 1 180 ? -0.232 8.090 -32.124 1.00 71.62 180 LEU A O 1
ATOM 1424 N N . GLU A 1 181 ? 0.494 6.050 -31.537 1.00 81.00 181 GLU A N 1
ATOM 1425 C CA . GLU A 1 181 ? 1.399 5.889 -32.675 1.00 81.00 181 GLU A CA 1
ATOM 1426 C C . GLU A 1 181 ? 0.625 5.606 -33.968 1.00 81.00 181 GLU A C 1
ATOM 1428 O O . GLU A 1 181 ? 0.948 6.201 -34.997 1.00 81.00 181 GLU A O 1
ATOM 1433 N N . ASP A 1 182 ? -0.443 4.810 -33.909 1.00 79.31 182 ASP A N 1
ATOM 1434 C CA . ASP A 1 182 ? -1.329 4.554 -35.051 1.00 79.31 182 ASP A CA 1
ATOM 1435 C C . ASP A 1 182 ? -2.085 5.815 -35.497 1.00 79.31 182 ASP A C 1
ATOM 1437 O O . ASP A 1 182 ? -2.203 6.078 -36.694 1.00 79.31 182 ASP A O 1
ATOM 1441 N N . MET A 1 183 ? -2.526 6.657 -34.555 1.00 68.69 183 MET A N 1
ATOM 1442 C CA . MET A 1 183 ? -3.132 7.959 -34.871 1.00 68.69 183 MET A CA 1
ATOM 1443 C C . MET A 1 183 ? -2.149 8.971 -35.472 1.00 68.69 183 MET A C 1
ATOM 1445 O O . MET A 1 183 ? -2.587 9.914 -36.114 1.00 68.69 183 MET A O 1
ATOM 1449 N N . LYS A 1 184 ? -0.837 8.822 -35.254 1.00 75.94 184 LYS A N 1
ATOM 1450 C CA . LYS A 1 184 ? 0.189 9.701 -35.851 1.00 75.94 184 LYS A CA 1
ATOM 1451 C C . LYS A 1 184 ? 0.629 9.261 -37.246 1.00 75.94 184 LYS A C 1
ATOM 1453 O O . LYS A 1 184 ? 1.299 10.031 -37.931 1.00 75.94 184 LYS A O 1
ATOM 1458 N N . ARG A 1 185 ? 0.351 8.011 -37.622 1.00 73.88 185 ARG A N 1
ATOM 1459 C CA . ARG A 1 185 ? 0.708 7.435 -38.928 1.00 73.88 185 ARG A CA 1
ATOM 1460 C C . ARG A 1 185 ? -0.375 7.647 -39.990 1.00 73.88 185 ARG A C 1
ATOM 1462 O O . ARG A 1 185 ? -0.066 7.484 -41.168 1.00 73.88 185 ARG A O 1
ATOM 1469 N N . ASN A 1 186 ? -1.589 8.001 -39.571 1.00 63.56 186 ASN A N 1
ATOM 1470 C CA . ASN A 1 186 ? -2.726 8.368 -40.418 1.00 63.56 186 ASN A CA 1
ATOM 1471 C C . ASN A 1 186 ? -2.974 9.879 -40.367 1.00 63.56 186 ASN A C 1
ATOM 1473 O O . ASN A 1 186 ? -3.564 10.394 -41.340 1.00 63.56 186 ASN A O 1
#